Protein AF-X1M1Q9-F1 (afdb_monomer_lite)

InterPro domains:
  IPR011640 Ferrous iron transport protein B, C-terminal [PF07664] (205-252)
  IPR011642 Nucleoside transporter/FeoB GTPase, Gate domain [PF07670] (104-198)
  IPR050860 Fe(2+) Transporter FeoB GTPase [PTHR43185] (2-252)

Sequence (252 aa):
CSTIITSERYNVANKIARGSQRITPPRGPSLTERLDAVTTHPVMGYPILIGIMLLVLFTVFTVGGYLSGFFEDVMGPIRGAFGGEIGELIGAGVFGGLIAGIAIVLPFILPFYLILTLLEDSGYLPRAAFMTDSLMHRMGIHGKAFIPFILGYGCNVPACLGCRIMETERERTIAAFVVTLVPCAAVTVVVLGLVGAFVGIHWALALYLLNLVIIFILGRVAFKVLPGESMGLIMEMPPYRKPHVRSVLKET

Structure (mmCIF, N/CA/C/O backbone):
data_AF-X1M1Q9-F1
#
_entry.id   AF-X1M1Q9-F1
#
loop_
_atom_site.group_PDB
_atom_site.id
_atom_site.type_symbol
_atom_site.label_atom_id
_atom_site.label_alt_id
_atom_site.label_comp_id
_atom_site.label_asym_id
_atom_site.label_entity_id
_atom_site.label_seq_id
_atom_site.pdbx_PDB_ins_code
_atom_site.Cartn_x
_atom_site.Cartn_y
_atom_site.Cartn_z
_atom_site.occupancy
_atom_site.B_iso_or_equiv
_atom_site.auth_seq_id
_atom_site.auth_comp_id
_atom_site.auth_asym_id
_atom_site.auth_atom_id
_atom_site.pdbx_PDB_model_num
ATOM 1 N N . CYS A 1 1 ? -32.288 -3.820 56.038 1.00 62.00 1 CYS A N 1
ATOM 2 C CA . CYS A 1 1 ? -31.082 -3.142 56.572 1.00 62.00 1 CYS A CA 1
ATOM 3 C C . CYS A 1 1 ? -29.890 -3.131 55.614 1.00 62.00 1 CYS A C 1
ATOM 5 O O . CYS A 1 1 ? -29.289 -2.076 55.472 1.00 62.00 1 CYS A O 1
ATOM 7 N N . SER A 1 2 ? -29.540 -4.233 54.939 1.00 78.31 2 SER A N 1
ATOM 8 C CA . SER A 1 2 ? -28.364 -4.293 54.045 1.00 78.31 2 SER A CA 1
ATOM 9 C C . SER A 1 2 ? -28.401 -3.296 52.878 1.00 78.31 2 SER A C 1
ATOM 11 O O . SER A 1 2 ? -27.389 -2.679 52.568 1.00 78.31 2 SER A O 1
ATOM 13 N N . THR A 1 3 ? -29.569 -3.071 52.278 1.00 84.75 3 THR A N 1
ATOM 14 C CA . THR A 1 3 ? -29.760 -2.124 51.165 1.00 84.75 3 THR A CA 1
ATOM 15 C C . THR A 1 3 ? -29.492 -0.671 51.554 1.00 84.75 3 THR A C 1
ATOM 17 O O . THR A 1 3 ? -28.889 0.070 50.783 1.00 84.75 3 THR A O 1
ATOM 20 N N . ILE A 1 4 ? -29.874 -0.282 52.772 1.00 87.94 4 ILE A N 1
ATOM 21 C CA . ILE A 1 4 ? -29.667 1.074 53.297 1.00 87.94 4 ILE A CA 1
ATOM 22 C C . ILE A 1 4 ? -28.169 1.328 53.504 1.00 87.94 4 ILE A C 1
ATOM 24 O O . ILE A 1 4 ? -27.646 2.334 53.028 1.00 87.94 4 ILE A O 1
ATOM 28 N N . ILE A 1 5 ? -27.468 0.366 54.115 1.00 88.81 5 ILE A N 1
ATOM 29 C CA . ILE A 1 5 ? -26.016 0.428 54.345 1.00 88.81 5 ILE A CA 1
ATOM 30 C C . ILE A 1 5 ? -25.255 0.504 53.015 1.00 88.81 5 ILE A C 1
ATOM 32 O O . ILE A 1 5 ? -24.326 1.300 52.879 1.00 88.81 5 ILE A O 1
ATOM 36 N N . THR A 1 6 ? -25.653 -0.281 52.010 1.00 90.38 6 THR A N 1
ATOM 37 C CA . THR A 1 6 ? -25.043 -0.215 50.675 1.00 90.38 6 THR A CA 1
ATOM 38 C C . THR A 1 6 ? -25.267 1.149 50.026 1.00 90.38 6 THR A C 1
ATOM 40 O O . THR A 1 6 ? -24.317 1.718 49.489 1.00 90.38 6 THR A O 1
ATOM 43 N N . SER A 1 7 ? -26.476 1.716 50.119 1.00 93.50 7 SER A N 1
ATOM 44 C CA . SER A 1 7 ? -26.766 3.027 49.525 1.00 93.50 7 SER A CA 1
ATOM 45 C C . SER A 1 7 ? -25.919 4.145 50.142 1.00 93.50 7 SER A C 1
ATOM 47 O O . SER A 1 7 ? -25.346 4.944 49.404 1.00 93.50 7 SER A O 1
ATOM 49 N N . GLU A 1 8 ? -25.734 4.137 51.466 1.00 94.50 8 GLU A N 1
ATOM 50 C CA . GLU A 1 8 ? -24.916 5.129 52.173 1.00 94.50 8 GLU A CA 1
ATOM 51 C C . GLU A 1 8 ? -23.439 5.031 51.786 1.00 94.50 8 GLU A C 1
ATOM 53 O O . GLU A 1 8 ? -22.789 6.043 51.521 1.00 94.50 8 GLU A O 1
ATOM 58 N N . ARG A 1 9 ? -22.908 3.809 51.642 1.00 90.06 9 ARG A N 1
ATOM 59 C CA . ARG A 1 9 ? -21.529 3.604 51.170 1.00 90.06 9 ARG A CA 1
ATOM 60 C C . ARG A 1 9 ? -21.321 4.143 49.756 1.00 90.06 9 ARG A C 1
ATOM 62 O O . ARG A 1 9 ? -20.316 4.809 49.510 1.00 90.06 9 ARG A O 1
ATOM 69 N N . TYR A 1 10 ? -22.269 3.902 48.847 1.00 91.50 10 TYR A N 1
ATOM 70 C CA . TYR A 1 10 ? -22.225 4.486 47.503 1.00 91.50 10 TYR A CA 1
ATOM 71 C C . TYR A 1 10 ? -22.320 6.010 47.543 1.00 91.50 10 TYR A C 1
ATOM 73 O O . TYR A 1 10 ? -21.619 6.677 46.787 1.00 91.50 10 TYR A O 1
ATOM 81 N N . ASN A 1 11 ? -23.133 6.567 48.441 1.00 93.38 11 ASN A N 1
ATOM 82 C CA . ASN A 1 11 ? -23.311 8.008 48.574 1.00 93.38 11 ASN A CA 1
ATOM 83 C C . ASN A 1 11 ? -22.023 8.698 49.049 1.00 93.38 11 ASN A C 1
ATOM 85 O O . ASN A 1 11 ? -21.581 9.683 48.455 1.00 93.38 11 ASN A O 1
ATOM 89 N N . VAL A 1 12 ? -21.365 8.131 50.066 1.00 93.50 12 VAL A N 1
ATOM 90 C CA . VAL A 1 12 ? -20.068 8.609 50.567 1.00 93.50 12 VAL A CA 1
ATOM 91 C C . VAL A 1 12 ? -18.988 8.494 49.489 1.00 93.50 12 VAL A C 1
ATOM 93 O O . VAL A 1 12 ? -18.269 9.464 49.248 1.00 93.50 12 VAL A O 1
ATOM 96 N N . ALA A 1 13 ? -18.915 7.361 48.784 1.00 90.25 13 ALA A N 1
ATOM 97 C CA . ALA A 1 13 ? -17.974 7.176 47.680 1.00 90.25 13 ALA A CA 1
ATOM 98 C C . ALA A 1 13 ? -18.196 8.204 46.557 1.00 90.25 13 ALA A C 1
ATOM 100 O O . ALA A 1 13 ? -17.239 8.816 46.085 1.00 90.25 13 ALA A O 1
ATOM 101 N N . ASN A 1 14 ? -19.453 8.470 46.183 1.00 90.06 14 ASN A N 1
ATOM 102 C CA . ASN A 1 14 ? -19.787 9.476 45.173 1.00 90.06 14 ASN A CA 1
ATOM 103 C C . ASN A 1 14 ? -19.415 10.893 45.621 1.00 90.06 14 ASN A C 1
ATOM 105 O O . ASN A 1 14 ? -18.975 11.707 44.810 1.00 90.06 14 ASN A O 1
ATOM 109 N N . LYS A 1 15 ? -19.582 11.201 46.910 1.00 92.75 15 LYS A N 1
ATOM 110 C CA . LYS A 1 15 ? -19.244 12.510 47.476 1.00 92.75 15 LYS A CA 1
ATOM 111 C C . LYS A 1 15 ? -17.733 12.752 47.461 1.00 92.75 15 LYS A C 1
ATOM 113 O O . LYS A 1 15 ? -17.306 13.834 47.065 1.00 92.75 15 LYS A O 1
ATOM 118 N N . ILE A 1 16 ? -16.940 11.735 47.809 1.00 91.44 16 ILE A N 1
ATOM 119 C CA . ILE A 1 16 ? -15.473 11.774 47.712 1.00 91.44 16 ILE A CA 1
ATOM 120 C C . ILE A 1 16 ? -15.049 11.905 46.245 1.00 91.44 16 ILE A C 1
ATOM 122 O O . ILE A 1 16 ? -14.298 12.819 45.917 1.00 91.44 16 ILE A O 1
ATOM 126 N N . ALA A 1 17 ? -15.603 11.074 45.354 1.00 88.69 17 ALA A N 1
ATOM 127 C CA . ALA A 1 17 ? -15.297 11.109 43.925 1.00 88.69 17 ALA A CA 1
ATOM 128 C C . ALA A 1 17 ? -15.594 12.483 43.302 1.00 88.69 17 ALA A C 1
ATOM 130 O O . ALA A 1 17 ? -14.764 13.020 42.571 1.00 88.69 17 ALA A O 1
ATOM 131 N N . ARG A 1 18 ? -16.741 13.094 43.641 1.00 86.06 18 ARG A N 1
ATOM 132 C CA . ARG A 1 18 ? -17.105 14.461 43.225 1.00 86.06 18 ARG A CA 1
ATOM 133 C C . ARG A 1 18 ? -16.176 15.530 43.794 1.00 86.06 18 ARG A C 1
ATOM 135 O O . ARG A 1 18 ? -15.927 16.507 43.101 1.00 86.06 18 ARG A O 1
ATOM 142 N N . GLY A 1 19 ? -15.668 15.356 45.014 1.00 87.50 19 GLY A N 1
ATOM 143 C CA . GLY A 1 19 ? -14.687 16.266 45.612 1.00 87.50 19 GLY A CA 1
ATOM 144 C C . GLY A 1 19 ? -13.301 16.176 44.965 1.00 87.50 19 GLY A C 1
ATOM 145 O O . GLY A 1 19 ? -12.591 17.176 44.908 1.00 87.50 19 GLY A O 1
ATOM 146 N N . SER A 1 20 ? -12.930 15.002 44.444 1.00 85.56 20 SER A N 1
ATOM 147 C CA . SER A 1 20 ? -11.628 14.757 43.809 1.00 85.56 20 SER A CA 1
ATOM 148 C C . SER A 1 20 ? -11.601 14.963 42.292 1.00 85.56 20 SER A C 1
ATOM 150 O O . SER A 1 20 ? -10.518 15.014 41.713 1.00 85.56 20 SER A O 1
ATOM 152 N N . GLN A 1 21 ? -12.757 15.065 41.628 1.00 83.38 21 GLN A N 1
ATOM 153 C CA . GLN A 1 21 ? -12.829 15.200 40.172 1.00 83.38 21 GLN A CA 1
ATOM 154 C C . GLN A 1 21 ? -13.333 16.580 39.751 1.00 83.38 21 GLN A C 1
ATOM 156 O O . GLN A 1 21 ? -14.335 17.089 40.250 1.00 83.38 21 GLN A O 1
ATOM 161 N N . ARG A 1 22 ? -12.680 17.167 38.749 1.00 78.06 22 ARG A N 1
ATOM 162 C CA . ARG A 1 22 ? -13.203 18.327 38.024 1.00 78.06 22 ARG A CA 1
ATOM 163 C C . ARG A 1 22 ? -13.863 17.823 36.746 1.00 78.06 22 ARG A C 1
ATOM 165 O O . ARG A 1 22 ? -13.176 17.521 35.772 1.00 78.06 22 ARG A O 1
ATOM 172 N N . ILE A 1 23 ? -15.192 17.722 36.748 1.00 68.94 23 ILE A N 1
ATOM 173 C CA . ILE A 1 23 ? -15.943 17.427 35.522 1.00 68.94 23 ILE A CA 1
ATOM 174 C C . ILE A 1 23 ? -15.826 18.658 34.629 1.00 68.94 23 ILE A C 1
ATOM 176 O O . ILE A 1 23 ? -16.416 19.704 34.895 1.00 68.94 23 ILE A O 1
ATOM 180 N N . THR A 1 24 ? -14.985 18.546 33.611 1.00 71.31 24 THR A N 1
ATOM 181 C CA . THR A 1 24 ? -14.775 19.606 32.629 1.00 71.31 24 THR A CA 1
ATOM 182 C C . THR A 1 24 ? -15.820 19.407 31.528 1.00 71.31 24 THR A C 1
ATOM 184 O O . THR A 1 24 ? -16.028 18.258 31.131 1.00 71.31 24 THR A O 1
ATOM 187 N N . PRO A 1 25 ? -16.506 20.459 31.040 1.00 63.59 25 PRO A N 1
ATOM 188 C CA . PRO A 1 25 ? -17.406 20.318 29.899 1.00 63.59 25 PRO A CA 1
ATOM 189 C C . PRO A 1 25 ? -16.648 19.691 28.718 1.00 63.59 25 PRO A C 1
ATOM 191 O O . PRO A 1 25 ? -15.446 19.959 28.582 1.00 63.59 25 PRO A O 1
ATOM 194 N N . PRO A 1 26 ? -17.306 18.857 27.887 1.00 60.19 26 PRO A N 1
ATOM 195 C CA . PRO A 1 26 ? -16.657 18.262 26.727 1.00 60.19 26 PRO A CA 1
ATOM 196 C C . PRO A 1 26 ? -16.021 19.386 25.909 1.00 60.19 26 PRO A C 1
ATOM 198 O O . PRO A 1 26 ? -16.697 20.331 25.494 1.00 60.19 26 PRO A O 1
ATOM 201 N N . ARG A 1 27 ? -14.691 19.334 25.757 1.00 58.81 27 ARG A N 1
ATOM 202 C CA . ARG A 1 27 ? -13.966 20.256 24.881 1.00 58.81 27 ARG A CA 1
ATOM 203 C C . ARG A 1 27 ? -14.595 20.118 23.494 1.00 58.81 27 ARG A C 1
ATOM 205 O O . ARG A 1 27 ? -14.827 19.001 23.046 1.00 58.81 27 ARG A O 1
ATOM 212 N N . GLY A 1 28 ? -14.901 21.242 22.841 1.00 55.84 28 GLY A N 1
ATOM 213 C CA . GLY A 1 28 ? -15.364 21.218 21.451 1.00 55.84 28 GLY A CA 1
ATOM 214 C C . GLY A 1 28 ? -14.393 20.408 20.583 1.00 55.84 28 GLY A C 1
ATOM 215 O O . GLY A 1 28 ? -13.210 20.341 20.933 1.00 55.84 28 GLY A O 1
ATOM 216 N N . PRO A 1 29 ? -14.868 19.800 19.482 1.00 58.53 29 PRO A N 1
ATOM 217 C CA . PRO A 1 29 ? -14.095 18.811 18.749 1.00 58.53 29 PRO A CA 1
ATOM 218 C C . PRO A 1 29 ? -12.755 19.410 18.326 1.00 58.53 29 PRO A C 1
ATOM 220 O O . PRO A 1 29 ? -12.698 20.400 17.586 1.00 58.53 29 PRO A O 1
ATOM 223 N N . SER A 1 30 ? -11.684 18.820 18.841 1.00 71.81 30 SER A N 1
ATOM 224 C CA . SER A 1 30 ? -10.309 19.130 18.478 1.00 71.81 30 SER A CA 1
ATOM 225 C C . SER A 1 30 ? -10.106 18.940 16.970 1.00 71.81 30 SER A C 1
ATOM 227 O O . SER A 1 30 ? -10.843 18.203 16.313 1.00 71.81 30 SER A O 1
ATOM 229 N N . LEU A 1 31 ? -9.093 19.596 16.387 1.00 65.00 31 LEU A N 1
ATOM 230 C CA . LEU A 1 31 ? -8.739 19.392 14.969 1.00 65.00 31 LEU A CA 1
ATOM 231 C C . LEU A 1 31 ? -8.550 17.903 14.644 1.00 65.00 31 LEU A C 1
ATOM 233 O O . LEU A 1 31 ? -8.904 17.449 13.561 1.00 65.00 31 LEU A O 1
ATOM 237 N N . THR A 1 32 ? -8.063 17.155 15.630 1.00 66.69 32 THR A N 1
ATOM 238 C CA . THR A 1 32 ? -7.920 15.709 15.624 1.00 66.69 32 THR A CA 1
ATOM 239 C C . THR A 1 32 ? -9.258 14.977 15.523 1.00 66.69 32 THR A C 1
ATOM 241 O O . THR A 1 32 ? -9.406 14.139 14.644 1.00 66.69 32 THR A O 1
ATOM 244 N N . GLU A 1 33 ? -10.246 15.321 16.356 1.00 65.06 33 GLU A N 1
ATOM 245 C CA . GLU A 1 33 ? -11.595 14.724 16.320 1.00 65.06 33 GLU A CA 1
ATOM 246 C C . GLU A 1 33 ? -12.363 15.090 15.042 1.00 65.06 33 GLU A C 1
ATOM 248 O O . GLU A 1 33 ? -13.147 14.286 14.544 1.00 65.06 33 GLU A O 1
ATOM 253 N N . ARG A 1 34 ? -12.115 16.274 14.464 1.00 69.38 34 ARG A N 1
ATOM 254 C CA . ARG A 1 34 ? -12.681 16.648 13.156 1.00 69.38 34 ARG A CA 1
ATOM 255 C C . ARG A 1 34 ? -12.071 15.840 12.013 1.00 69.38 34 ARG A C 1
ATOM 257 O O . ARG A 1 34 ? -12.812 15.396 11.141 1.00 69.38 34 ARG A O 1
ATOM 264 N N . LEU A 1 35 ? -10.750 15.643 12.014 1.00 67.69 35 LEU A N 1
ATOM 265 C CA . LEU A 1 35 ? -10.093 14.760 11.045 1.00 67.69 35 LEU A CA 1
ATOM 266 C C . LEU A 1 35 ? -10.578 13.318 11.202 1.00 67.69 35 LEU A C 1
ATOM 268 O O . LEU A 1 35 ? -10.829 12.650 10.201 1.00 67.69 35 LEU A O 1
ATOM 272 N N . ASP A 1 36 ? -10.745 12.856 12.442 1.00 69.94 36 ASP A N 1
ATOM 273 C CA . ASP A 1 36 ? -11.257 11.520 12.735 1.00 69.94 36 ASP A CA 1
ATOM 274 C C . ASP A 1 36 ? -12.658 11.342 12.147 1.00 69.94 36 ASP A C 1
ATOM 276 O O . ASP A 1 36 ? -12.878 10.442 11.345 1.00 69.94 36 ASP A O 1
ATOM 280 N N . ALA A 1 37 ? -13.573 12.275 12.425 1.00 66.94 37 ALA A N 1
ATOM 281 C CA . ALA A 1 37 ? -14.946 12.230 11.921 1.00 66.94 37 ALA A CA 1
ATOM 282 C C . ALA A 1 37 ? -15.034 12.234 10.384 1.00 66.94 37 ALA A C 1
ATOM 284 O O . ALA A 1 37 ? -15.927 11.613 9.812 1.00 66.94 37 ALA A O 1
ATOM 285 N N . VAL A 1 38 ? -14.112 12.925 9.708 1.00 73.19 38 VAL A N 1
ATOM 286 C CA . VAL A 1 38 ? -14.057 12.973 8.240 1.00 73.19 38 VAL A CA 1
ATOM 287 C C . VAL A 1 38 ? -13.458 11.685 7.664 1.00 73.19 38 VAL A C 1
ATOM 289 O O . VAL A 1 38 ? -13.990 11.140 6.699 1.00 73.19 38 VAL A O 1
ATOM 292 N N . THR A 1 39 ? -12.389 11.167 8.270 1.00 69.44 39 THR A N 1
ATOM 293 C CA . THR A 1 39 ? -11.694 9.953 7.804 1.00 69.44 39 THR A CA 1
ATOM 294 C C . THR A 1 39 ? -12.453 8.663 8.113 1.00 69.44 39 THR A C 1
ATOM 296 O O . THR A 1 39 ? -12.365 7.719 7.335 1.00 69.44 39 THR A O 1
ATOM 299 N N . THR A 1 40 ? -13.235 8.628 9.194 1.00 69.62 40 THR A N 1
ATOM 300 C CA . THR A 1 40 ? -14.058 7.470 9.595 1.00 69.62 40 THR A CA 1
ATOM 301 C C . THR A 1 40 ? -15.504 7.546 9.104 1.00 69.62 40 THR A C 1
ATOM 303 O O . THR A 1 40 ? -16.311 6.667 9.411 1.00 69.62 40 THR A O 1
ATOM 306 N N . HIS A 1 41 ? -15.859 8.561 8.312 1.00 77.62 41 HIS A N 1
ATOM 307 C CA . HIS A 1 41 ? -17.202 8.659 7.757 1.00 77.62 41 HIS A CA 1
ATOM 308 C C . HIS A 1 41 ? -17.490 7.450 6.840 1.00 77.62 41 HIS A C 1
ATOM 310 O O . HIS A 1 41 ? -16.716 7.192 5.919 1.00 77.62 41 HIS A O 1
ATOM 316 N N . PRO A 1 42 ? -18.629 6.747 6.987 1.00 72.06 42 PRO A N 1
ATOM 317 C CA . PRO A 1 42 ? -18.888 5.475 6.296 1.00 72.06 42 PRO A CA 1
ATOM 318 C C . PRO A 1 42 ? -18.891 5.577 4.763 1.00 72.06 42 PRO A C 1
ATOM 320 O O . PRO A 1 42 ? -18.611 4.601 4.078 1.00 72.06 42 PRO A O 1
ATOM 323 N N . VAL A 1 43 ? -19.213 6.756 4.221 1.00 78.75 43 VAL A N 1
ATOM 324 C CA . VAL A 1 43 ? -19.184 7.036 2.772 1.00 78.75 43 VAL A CA 1
ATOM 325 C C . VAL A 1 43 ? -17.936 7.815 2.346 1.00 78.75 43 VAL A C 1
ATOM 327 O O . VAL A 1 43 ? -17.219 7.346 1.474 1.00 78.75 43 VAL A O 1
ATOM 330 N N . MET A 1 44 ? -17.654 8.980 2.948 1.00 80.00 44 MET A N 1
ATOM 331 C CA . MET A 1 44 ? -16.505 9.835 2.594 1.00 80.00 44 MET A CA 1
ATOM 332 C C . MET A 1 44 ? -15.136 9.257 2.979 1.00 80.00 44 MET A C 1
ATOM 334 O O . MET A 1 44 ? -14.137 9.614 2.357 1.00 80.00 44 MET A O 1
ATOM 338 N N . GLY A 1 45 ? -15.072 8.337 3.941 1.00 80.31 45 GLY A N 1
ATOM 339 C CA . GLY A 1 45 ? -13.820 7.721 4.363 1.00 80.31 45 GLY A CA 1
ATOM 340 C C . GLY A 1 45 ? -13.168 6.879 3.262 1.00 80.31 45 GLY A C 1
ATOM 341 O O . GLY A 1 45 ? -11.960 6.986 3.060 1.00 80.31 45 GLY A O 1
ATOM 342 N N . TYR A 1 46 ? -13.944 6.116 2.475 1.00 83.19 46 TYR A N 1
ATOM 343 C CA . TYR A 1 46 ? -13.405 5.307 1.368 1.00 83.19 46 TYR A CA 1
ATOM 344 C C . TYR A 1 46 ? -12.747 6.156 0.258 1.00 83.19 46 TYR A C 1
ATOM 346 O O . TYR A 1 46 ? -11.607 5.857 -0.096 1.00 83.19 46 TYR A O 1
ATOM 354 N N . PRO A 1 47 ? -13.375 7.231 -0.269 1.00 85.00 47 PRO A N 1
ATOM 355 C CA . PRO A 1 47 ? -12.724 8.167 -1.184 1.00 85.00 47 PRO A CA 1
ATOM 356 C C . PRO A 1 47 ? -11.456 8.798 -0.614 1.00 85.00 47 PRO A C 1
ATOM 358 O O . PRO A 1 47 ? -10.466 8.905 -1.328 1.00 85.00 47 PRO A O 1
ATOM 361 N N . ILE A 1 48 ? -11.464 9.197 0.663 1.00 85.62 48 ILE A N 1
ATOM 362 C CA . ILE A 1 48 ? -10.282 9.779 1.316 1.00 85.62 48 ILE A CA 1
ATOM 363 C C . ILE A 1 48 ? -9.159 8.749 1.390 1.00 85.62 48 ILE A C 1
ATOM 365 O O . ILE A 1 48 ? -8.012 9.075 1.100 1.00 85.62 48 ILE A O 1
ATOM 369 N N . LEU A 1 49 ? -9.486 7.502 1.724 1.00 84.00 49 LEU A N 1
ATOM 370 C CA . LEU A 1 49 ? -8.530 6.405 1.745 1.00 84.00 49 LEU A CA 1
ATOM 371 C C . LEU A 1 49 ? -7.922 6.157 0.375 1.00 84.00 49 LEU A C 1
ATOM 373 O O . LEU A 1 49 ? -6.701 6.113 0.256 1.00 84.00 49 LEU A O 1
ATOM 377 N N . ILE A 1 50 ? -8.752 6.066 -0.663 1.00 84.06 50 ILE A N 1
ATOM 378 C CA . ILE A 1 50 ? -8.272 5.902 -2.036 1.00 84.06 50 ILE A CA 1
ATOM 379 C C . ILE A 1 50 ? -7.411 7.107 -2.433 1.00 84.06 50 ILE A C 1
ATOM 381 O O . ILE A 1 50 ? -6.333 6.921 -2.982 1.00 84.06 50 ILE A O 1
ATOM 385 N N . GLY A 1 51 ? -7.830 8.329 -2.101 1.00 87.44 51 GLY A N 1
ATOM 386 C CA . GLY A 1 51 ? -7.083 9.552 -2.388 1.00 87.44 51 GLY A CA 1
ATOM 387 C C . GLY A 1 51 ? -5.714 9.597 -1.708 1.00 87.44 51 GLY A C 1
ATOM 388 O O . GLY A 1 51 ? -4.723 9.910 -2.361 1.00 87.44 51 GLY A O 1
ATOM 389 N N . ILE A 1 52 ? -5.633 9.232 -0.425 1.00 86.50 52 ILE A N 1
ATOM 390 C CA . ILE A 1 52 ? -4.363 9.157 0.308 1.00 86.50 52 ILE A CA 1
ATOM 391 C C . ILE A 1 52 ? -3.481 8.059 -0.286 1.00 86.50 52 ILE A C 1
ATOM 393 O O . ILE A 1 52 ? -2.305 8.306 -0.526 1.00 86.50 52 ILE A O 1
ATOM 397 N N . MET A 1 53 ? -4.026 6.878 -0.588 1.00 83.31 53 MET A N 1
ATOM 398 C CA . MET A 1 53 ? -3.253 5.794 -1.208 1.00 83.31 53 MET A CA 1
ATOM 399 C C . MET A 1 53 ? -2.730 6.163 -2.596 1.00 83.31 53 MET A C 1
ATOM 401 O O . MET A 1 53 ? -1.568 5.902 -2.896 1.00 83.31 53 MET A O 1
ATOM 405 N N . LEU A 1 54 ? -3.547 6.821 -3.421 1.00 83.75 54 LEU A N 1
ATOM 406 C CA . LEU A 1 54 ? -3.118 7.337 -4.719 1.00 83.75 54 LEU A CA 1
ATOM 407 C C . LEU A 1 54 ? -2.034 8.404 -4.569 1.00 83.75 54 LEU A C 1
ATOM 409 O O . LEU A 1 54 ? -1.080 8.395 -5.339 1.00 83.75 54 LEU A O 1
ATOM 413 N N . LEU A 1 55 ? -2.146 9.285 -3.571 1.00 88.00 55 LEU A N 1
ATOM 414 C CA . LEU A 1 55 ? -1.122 10.285 -3.276 1.00 88.00 55 LEU A CA 1
ATOM 415 C C . LEU A 1 55 ? 0.195 9.618 -2.877 1.00 88.00 55 LEU A C 1
ATOM 417 O O . LEU A 1 55 ? 1.227 9.955 -3.447 1.00 88.00 55 LEU A O 1
ATOM 421 N N . VAL A 1 56 ? 0.159 8.642 -1.965 1.00 85.06 56 VAL A N 1
ATOM 422 C CA . VAL A 1 56 ? 1.342 7.863 -1.569 1.00 85.06 56 VAL A CA 1
ATOM 423 C C . VAL A 1 56 ? 1.979 7.208 -2.791 1.00 85.06 56 VAL A C 1
ATOM 425 O O . VAL A 1 56 ? 3.169 7.391 -3.033 1.00 85.06 56 VAL A O 1
ATOM 428 N N . LEU A 1 57 ? 1.187 6.497 -3.594 1.00 80.75 57 LEU A N 1
ATOM 429 C CA . LEU A 1 57 ? 1.670 5.792 -4.777 1.00 80.75 57 LEU A CA 1
ATOM 430 C C . LEU A 1 57 ? 2.273 6.763 -5.808 1.00 80.75 57 LEU A C 1
ATOM 432 O O . LEU A 1 57 ? 3.359 6.519 -6.329 1.00 80.75 57 LEU A O 1
ATOM 436 N N . PHE A 1 58 ? 1.618 7.901 -6.049 1.00 85.38 58 PHE A N 1
ATOM 437 C CA . PHE A 1 58 ? 2.115 8.954 -6.933 1.00 85.38 58 PHE A CA 1
ATOM 438 C C . PHE A 1 58 ? 3.438 9.551 -6.435 1.00 85.38 58 PHE A C 1
ATOM 440 O O . PHE A 1 58 ? 4.374 9.723 -7.219 1.00 85.38 58 PHE A O 1
ATOM 447 N N . THR A 1 59 ? 3.550 9.833 -5.133 1.00 86.25 59 THR A N 1
ATOM 448 C CA . THR A 1 59 ? 4.792 10.331 -4.529 1.00 86.25 59 THR A CA 1
ATOM 449 C C . THR A 1 59 ? 5.913 9.302 -4.648 1.00 86.25 59 THR A C 1
ATOM 451 O O . THR A 1 59 ? 7.013 9.664 -5.057 1.00 86.25 59 THR A O 1
ATOM 454 N N . VAL A 1 60 ? 5.642 8.024 -4.369 1.00 83.88 60 VAL A N 1
ATOM 455 C CA . VAL A 1 60 ? 6.628 6.938 -4.500 1.00 83.88 60 VAL A CA 1
ATOM 456 C C . VAL A 1 60 ? 7.104 6.792 -5.938 1.00 83.88 60 VAL A C 1
ATOM 458 O O . VAL A 1 60 ? 8.304 6.681 -6.155 1.00 83.88 60 VAL A O 1
ATOM 461 N N . PHE A 1 61 ? 6.207 6.842 -6.925 1.00 79.62 61 PHE A N 1
ATOM 462 C CA . PHE A 1 61 ? 6.606 6.762 -8.330 1.00 79.62 61 PHE A CA 1
ATOM 463 C C . PHE A 1 61 ? 7.424 7.971 -8.780 1.00 79.62 61 PHE A C 1
ATOM 465 O O . PHE A 1 61 ? 8.413 7.809 -9.489 1.00 79.62 61 PHE A O 1
ATOM 472 N N . THR A 1 62 ? 7.043 9.173 -8.347 1.00 85.56 62 THR A N 1
ATOM 473 C CA . THR A 1 62 ? 7.748 10.407 -8.719 1.00 85.56 62 THR A CA 1
ATOM 474 C C . THR A 1 62 ? 9.148 10.445 -8.104 1.00 85.56 62 THR A C 1
ATOM 476 O O . THR A 1 62 ? 10.135 10.664 -8.804 1.00 85.56 62 THR A O 1
ATOM 479 N N . VAL A 1 63 ? 9.246 10.191 -6.795 1.00 87.19 63 VAL A N 1
ATOM 480 C CA . VAL A 1 63 ? 10.520 10.194 -6.063 1.00 87.19 63 VAL A CA 1
ATOM 481 C C . VAL A 1 63 ? 11.380 9.001 -6.469 1.00 87.19 63 VAL A C 1
ATOM 483 O O . VAL A 1 63 ? 12.570 9.170 -6.717 1.00 87.19 63 VAL A O 1
ATOM 486 N N . GLY A 1 64 ? 10.785 7.813 -6.580 1.00 83.69 64 GLY A N 1
ATOM 487 C CA . GLY A 1 64 ? 11.474 6.592 -6.984 1.00 83.69 64 GLY A CA 1
ATOM 488 C C . GLY A 1 64 ? 12.003 6.664 -8.410 1.00 83.69 64 GLY A C 1
ATOM 489 O O . GLY A 1 64 ? 13.140 6.274 -8.643 1.00 83.69 64 GLY A O 1
ATOM 490 N N . GLY A 1 65 ? 11.248 7.254 -9.344 1.00 82.69 65 GLY A N 1
ATOM 491 C CA . GLY A 1 65 ? 11.715 7.504 -10.708 1.00 82.69 65 GLY A CA 1
ATOM 492 C C . GLY A 1 65 ? 12.894 8.479 -10.759 1.00 82.69 65 GLY A C 1
ATOM 493 O O . GLY A 1 65 ? 13.896 8.190 -11.408 1.00 82.69 65 GLY A O 1
ATOM 494 N N . TYR A 1 66 ? 12.819 9.593 -10.020 1.00 86.25 66 TYR A N 1
ATOM 495 C CA . TYR A 1 66 ? 13.931 10.547 -9.921 1.00 86.25 66 TYR A CA 1
ATOM 496 C C . TYR A 1 66 ? 15.189 9.900 -9.326 1.00 86.25 66 TYR A C 1
ATOM 498 O O . TYR A 1 66 ? 16.296 10.072 -9.833 1.00 86.25 66 TYR A O 1
ATOM 506 N N . LEU A 1 67 ? 15.012 9.121 -8.258 1.00 85.31 67 LEU A N 1
ATOM 507 C CA . LEU A 1 67 ? 16.106 8.468 -7.556 1.00 85.31 67 LEU A CA 1
ATOM 508 C C . LEU A 1 67 ? 16.693 7.308 -8.384 1.00 85.31 67 LEU A C 1
ATOM 510 O O . LEU A 1 67 ? 17.907 7.153 -8.416 1.00 85.31 67 LEU A O 1
ATOM 514 N N . SER A 1 68 ? 15.869 6.562 -9.124 1.00 82.12 68 SER A N 1
ATOM 515 C CA . SER A 1 68 ? 16.313 5.550 -10.095 1.00 82.12 68 SER A CA 1
ATOM 516 C C . SER A 1 68 ? 17.162 6.170 -11.203 1.00 82.12 68 SER A C 1
ATOM 518 O O . SER A 1 68 ? 18.239 5.655 -11.483 1.00 82.12 68 SER A O 1
ATOM 520 N N . GLY A 1 69 ? 16.728 7.299 -11.779 1.00 82.62 69 GLY A N 1
ATOM 521 C CA . GLY A 1 69 ? 17.515 8.027 -12.781 1.00 82.62 69 GLY A CA 1
ATOM 522 C C . GLY A 1 69 ? 18.863 8.490 -12.227 1.00 82.62 69 GLY A C 1
ATOM 523 O O . GLY A 1 69 ? 19.897 8.263 -12.843 1.00 82.62 69 GLY A O 1
ATOM 524 N N . PHE A 1 70 ? 18.877 9.019 -10.999 1.00 84.06 70 PHE A N 1
ATOM 525 C CA . PHE A 1 70 ? 20.123 9.384 -10.320 1.00 84.06 70 PHE A CA 1
ATOM 526 C C . PHE A 1 70 ? 21.067 8.184 -10.121 1.00 84.06 70 PHE A C 1
ATOM 528 O O . PHE A 1 70 ? 22.271 8.298 -10.341 1.00 84.06 70 PHE A O 1
ATOM 535 N N . PHE A 1 71 ? 20.545 7.021 -9.717 1.00 80.19 71 PHE A N 1
ATOM 536 C CA . PHE A 1 71 ? 21.355 5.807 -9.579 1.00 80.19 71 PHE A CA 1
ATOM 537 C C . PHE A 1 71 ? 21.894 5.310 -10.926 1.00 80.19 71 PHE A C 1
ATOM 539 O O . PHE A 1 71 ? 23.045 4.874 -10.986 1.00 80.19 71 PHE A O 1
ATOM 546 N N . GLU A 1 72 ? 21.105 5.392 -11.998 1.00 77.06 72 GLU A N 1
ATOM 547 C CA . GLU A 1 72 ? 21.551 5.055 -13.354 1.00 77.06 72 GLU A CA 1
ATOM 548 C C . GLU A 1 72 ? 22.655 5.997 -13.847 1.00 77.06 72 GLU A C 1
ATOM 550 O O . GLU A 1 72 ? 23.665 5.515 -14.360 1.00 77.06 72 GLU A O 1
ATOM 555 N N . ASP A 1 73 ? 22.531 7.305 -13.6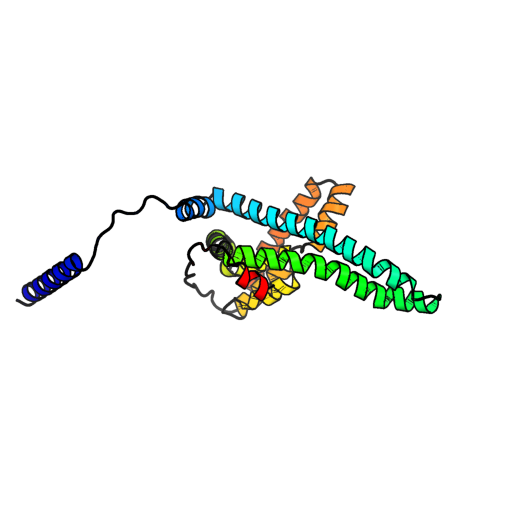13 1.00 80.38 73 ASP A N 1
ATOM 556 C CA . ASP A 1 73 ? 23.540 8.300 -14.000 1.00 80.38 73 ASP A CA 1
ATOM 557 C C . ASP A 1 73 ? 24.882 8.075 -13.282 1.00 80.38 73 ASP A C 1
ATOM 559 O O . ASP A 1 73 ? 25.952 8.205 -13.880 1.00 80.38 73 ASP A O 1
ATOM 563 N N . VAL A 1 74 ? 24.844 7.690 -12.001 1.00 78.31 74 VAL A N 1
ATOM 564 C CA . VAL A 1 74 ? 26.053 7.422 -11.201 1.00 78.31 74 VAL A CA 1
ATOM 565 C C . VAL A 1 74 ? 26.679 6.065 -11.550 1.00 78.31 74 VAL A C 1
ATOM 567 O O . VAL A 1 74 ? 27.904 5.930 -11.545 1.00 78.31 74 VAL A O 1
ATOM 570 N N . MET A 1 75 ? 25.866 5.050 -11.858 1.00 69.81 75 MET A N 1
ATOM 571 C CA . MET A 1 75 ? 26.339 3.692 -12.167 1.00 69.81 75 MET A CA 1
ATOM 572 C C . MET A 1 75 ? 26.677 3.481 -13.651 1.00 69.81 75 MET A C 1
ATOM 574 O O . MET A 1 75 ? 27.428 2.561 -13.984 1.00 69.81 75 MET A O 1
ATOM 578 N N . GLY A 1 76 ? 26.171 4.328 -14.549 1.00 68.38 76 GLY A N 1
ATOM 579 C CA . GLY A 1 76 ? 26.424 4.281 -15.992 1.00 68.38 76 GLY A CA 1
ATOM 580 C C . GLY A 1 76 ? 27.915 4.272 -16.369 1.00 68.38 76 GLY A C 1
ATOM 581 O O . GLY A 1 76 ? 28.330 3.390 -17.126 1.00 68.38 76 GLY A O 1
ATOM 582 N N . PRO A 1 77 ? 28.760 5.155 -15.799 1.00 71.19 77 PRO A N 1
ATOM 583 C CA . PRO A 1 77 ? 30.203 5.168 -16.056 1.00 71.19 77 PRO A CA 1
ATOM 584 C C . PRO A 1 77 ? 30.929 3.897 -15.589 1.00 71.19 77 PRO A C 1
ATOM 586 O O . PRO A 1 77 ? 31.874 3.450 -16.235 1.00 71.19 77 PRO A O 1
ATOM 589 N N . ILE A 1 78 ? 30.474 3.284 -14.491 1.00 64.69 78 ILE A N 1
ATOM 590 C CA . ILE A 1 78 ? 31.050 2.044 -13.939 1.00 64.69 78 ILE A CA 1
ATOM 591 C C . ILE A 1 78 ? 30.740 0.856 -14.861 1.00 64.69 78 ILE A C 1
ATOM 593 O O . ILE A 1 78 ? 31.568 -0.038 -15.034 1.00 64.69 78 ILE A O 1
ATOM 597 N N . ARG A 1 79 ? 29.572 0.876 -15.513 1.00 59.22 79 ARG A N 1
ATOM 598 C CA . ARG A 1 79 ? 29.162 -0.130 -16.501 1.00 59.22 79 ARG A CA 1
ATOM 599 C C . ARG A 1 79 ? 30.041 -0.101 -17.756 1.00 59.22 79 ARG A C 1
ATOM 601 O O . ARG A 1 79 ? 30.333 -1.156 -18.303 1.00 59.22 79 ARG A O 1
ATOM 608 N N . GLY A 1 80 ? 30.511 1.084 -18.159 1.00 59.69 80 GLY A N 1
ATOM 609 C CA . GLY A 1 80 ? 31.428 1.276 -19.291 1.00 59.69 80 GLY A CA 1
ATOM 610 C C . GLY A 1 80 ? 32.898 0.927 -19.014 1.00 59.69 80 GLY A C 1
ATOM 611 O O . GLY A 1 80 ? 33.696 0.903 -19.945 1.00 59.69 80 GLY A O 1
ATOM 612 N N . ALA A 1 81 ? 33.275 0.647 -17.760 1.00 61.88 81 ALA A N 1
ATOM 613 C CA . ALA A 1 81 ? 34.653 0.304 -17.390 1.00 61.88 81 ALA A CA 1
ATOM 614 C C . ALA A 1 81 ? 35.004 -1.187 -17.606 1.00 61.88 81 ALA A C 1
ATOM 616 O O . ALA A 1 81 ? 36.183 -1.541 -17.636 1.00 61.88 81 ALA A O 1
ATOM 617 N N . PHE A 1 82 ? 34.009 -2.065 -17.785 1.00 56.66 82 PHE A N 1
ATOM 618 C CA . PHE A 1 82 ? 34.213 -3.478 -18.125 1.00 56.66 82 PHE A CA 1
ATOM 619 C C . PHE A 1 82 ? 34.274 -3.654 -19.652 1.00 56.66 82 PHE A C 1
ATOM 621 O O . PHE A 1 82 ? 33.269 -3.936 -20.293 1.00 56.66 82 PHE A O 1
ATOM 628 N N . GLY A 1 83 ? 35.455 -3.455 -20.244 1.00 54.72 83 GLY A N 1
ATOM 629 C CA . GLY A 1 83 ? 35.674 -3.612 -21.688 1.00 54.72 83 GLY A CA 1
ATOM 630 C C . GLY A 1 83 ? 35.953 -5.057 -22.138 1.00 54.72 83 GLY A C 1
ATOM 631 O O . GLY A 1 83 ? 36.681 -5.791 -21.468 1.00 54.72 83 GLY A O 1
ATOM 632 N N . GLY A 1 84 ? 35.424 -5.426 -23.315 1.00 61.06 84 GLY A N 1
ATOM 633 C CA . GLY A 1 84 ? 35.712 -6.659 -24.072 1.00 61.06 84 GLY A CA 1
ATOM 634 C C . GLY A 1 84 ? 34.470 -7.525 -24.347 1.00 61.06 84 GLY A C 1
ATOM 635 O O . GLY A 1 84 ? 33.631 -7.659 -23.469 1.00 61.06 84 GLY A O 1
ATOM 636 N N . GLU A 1 85 ? 34.377 -8.177 -25.517 1.00 58.94 85 GLU A N 1
ATOM 637 C CA . GLU A 1 85 ? 33.179 -8.925 -25.986 1.00 58.94 85 GLU A CA 1
ATOM 638 C C . GLU A 1 85 ? 32.671 -10.013 -25.007 1.00 58.94 85 GLU A C 1
ATOM 640 O O . GLU A 1 85 ? 31.474 -10.280 -24.920 1.00 58.94 85 GLU A O 1
ATOM 645 N N . ILE A 1 86 ? 33.567 -10.630 -24.225 1.00 54.88 86 ILE A N 1
ATOM 646 C CA . ILE A 1 86 ? 33.229 -11.659 -23.217 1.00 54.88 86 ILE A CA 1
ATOM 647 C C . ILE A 1 86 ? 32.942 -11.022 -21.841 1.00 54.88 86 ILE A C 1
ATOM 649 O O . ILE A 1 86 ? 32.107 -11.514 -21.077 1.00 54.88 86 ILE A O 1
ATOM 653 N N . GLY A 1 87 ? 33.600 -9.897 -21.536 1.00 58.50 87 GLY A N 1
ATOM 654 C CA . GLY A 1 87 ? 33.372 -9.091 -20.333 1.00 58.50 87 GLY A CA 1
ATOM 655 C C . GLY A 1 87 ? 32.050 -8.324 -20.382 1.00 58.50 87 GLY A C 1
ATOM 656 O O . GLY A 1 87 ? 31.383 -8.210 -19.360 1.00 58.50 87 GLY A O 1
ATOM 657 N N . GLU A 1 88 ? 31.614 -7.900 -21.568 1.00 59.50 88 GLU A N 1
ATOM 658 C CA . GLU A 1 88 ? 30.294 -7.323 -21.816 1.00 59.50 88 GLU A CA 1
ATOM 659 C C . GLU A 1 88 ? 29.188 -8.363 -21.663 1.00 59.50 88 GLU A C 1
ATOM 661 O O . GLU A 1 88 ? 28.161 -8.049 -21.084 1.00 59.50 88 GLU A O 1
ATOM 666 N N . LEU A 1 89 ? 29.369 -9.617 -22.085 1.00 59.06 89 LEU A N 1
ATOM 667 C CA . LEU A 1 89 ? 28.306 -10.619 -21.945 1.00 59.06 89 LEU A CA 1
ATOM 668 C C . LEU A 1 89 ? 28.075 -11.023 -20.473 1.00 59.06 89 LEU A C 1
ATOM 670 O O . LEU A 1 89 ? 26.934 -11.107 -20.012 1.00 59.06 89 LEU A O 1
ATOM 674 N N . ILE A 1 90 ? 29.155 -11.224 -19.708 1.00 58.38 90 ILE A N 1
ATOM 675 C CA . ILE A 1 90 ? 29.090 -11.595 -18.281 1.00 58.38 90 ILE A CA 1
ATOM 676 C C . ILE A 1 90 ? 28.800 -10.362 -17.402 1.00 58.38 90 ILE A C 1
ATOM 678 O O . ILE A 1 90 ? 28.002 -10.434 -16.461 1.00 58.38 90 ILE A O 1
ATOM 682 N N . GLY A 1 91 ? 29.397 -9.216 -17.735 1.00 58.59 91 GLY A N 1
ATOM 683 C CA . GLY A 1 91 ? 29.215 -7.930 -17.062 1.00 58.59 91 GLY A CA 1
ATOM 684 C C . GLY A 1 91 ? 27.868 -7.267 -17.357 1.00 58.59 91 GLY A C 1
ATOM 685 O O . GLY A 1 91 ? 27.249 -6.734 -16.442 1.00 58.59 91 GLY A O 1
ATOM 686 N N . ALA A 1 92 ? 27.330 -7.348 -18.576 1.00 58.78 92 ALA A N 1
ATOM 687 C CA . ALA A 1 92 ? 25.986 -6.846 -18.879 1.00 58.78 92 ALA A CA 1
ATOM 688 C C . ALA A 1 92 ? 24.885 -7.798 -18.393 1.00 58.78 92 ALA A C 1
ATOM 690 O O . ALA A 1 92 ? 23.815 -7.324 -18.014 1.00 58.78 92 ALA A O 1
ATOM 691 N N . GLY A 1 93 ? 25.151 -9.109 -18.352 1.00 61.09 93 GLY A N 1
ATOM 692 C CA . GLY A 1 93 ? 24.200 -10.115 -17.880 1.00 61.09 93 GLY A CA 1
ATOM 693 C C . GLY A 1 93 ? 24.039 -10.129 -16.358 1.00 61.09 93 GLY A C 1
ATOM 694 O O . GLY A 1 93 ? 22.985 -9.769 -15.837 1.00 61.09 93 GLY A O 1
ATOM 695 N N . VAL A 1 94 ? 25.082 -10.533 -15.624 1.00 64.50 94 VAL A N 1
ATOM 696 C CA . VAL A 1 94 ? 24.993 -10.734 -14.165 1.00 64.50 94 VAL A CA 1
ATOM 697 C C . VAL A 1 94 ? 25.134 -9.412 -13.420 1.00 64.50 94 VAL A C 1
ATOM 699 O O . VAL A 1 94 ? 24.274 -9.067 -12.612 1.00 64.50 94 VAL A O 1
ATOM 702 N N . PHE A 1 95 ? 26.182 -8.637 -13.713 1.00 63.34 95 PHE A N 1
ATOM 703 C CA . PHE A 1 95 ? 26.383 -7.340 -13.064 1.00 63.34 95 PHE A CA 1
ATOM 704 C C . PHE A 1 95 ? 25.372 -6.306 -13.551 1.00 63.34 95 PHE A C 1
ATOM 706 O O . PHE A 1 95 ? 24.828 -5.573 -12.738 1.00 63.34 95 PHE A O 1
ATOM 713 N N . GLY A 1 96 ? 25.039 -6.285 -14.840 1.00 65.00 96 GLY A N 1
ATOM 714 C CA . GLY A 1 96 ? 24.018 -5.393 -15.376 1.00 65.00 96 GLY A CA 1
ATOM 715 C C . GLY A 1 96 ? 22.625 -5.685 -14.820 1.00 65.00 96 GLY A C 1
ATOM 716 O O . GLY A 1 96 ? 21.906 -4.740 -14.513 1.00 65.00 96 GLY A O 1
ATOM 717 N N . GLY A 1 97 ? 22.270 -6.959 -14.619 1.00 66.62 97 GLY A N 1
ATOM 718 C CA . GLY A 1 97 ? 21.027 -7.356 -13.956 1.00 66.62 97 GLY A CA 1
ATOM 719 C C . GLY A 1 97 ? 21.015 -7.048 -12.456 1.00 66.62 97 GLY A C 1
ATOM 720 O O . GLY A 1 97 ? 20.012 -6.556 -11.946 1.00 66.62 97 GLY A O 1
ATOM 721 N N . LEU A 1 98 ? 22.129 -7.268 -11.749 1.00 70.62 98 LEU A N 1
ATOM 722 C CA . LEU A 1 98 ? 22.252 -6.949 -10.322 1.00 70.62 98 LEU A CA 1
ATOM 723 C C . LEU A 1 98 ? 22.220 -5.434 -10.077 1.00 70.62 98 LEU A C 1
ATOM 725 O O . LEU A 1 98 ? 21.509 -4.968 -9.193 1.00 70.62 98 LEU A O 1
ATOM 729 N N . ILE A 1 99 ? 22.959 -4.665 -10.878 1.00 68.12 99 ILE A N 1
ATOM 730 C CA . ILE A 1 99 ? 23.017 -3.203 -10.801 1.00 68.12 99 ILE A CA 1
ATOM 731 C C . ILE A 1 99 ? 21.667 -2.613 -11.199 1.00 68.12 99 ILE A C 1
ATOM 733 O O . ILE A 1 99 ? 21.175 -1.761 -10.474 1.00 68.12 99 ILE A O 1
ATOM 737 N N . ALA A 1 100 ? 21.024 -3.099 -12.268 1.00 66.25 100 ALA A N 1
ATOM 738 C CA . ALA A 1 100 ? 19.665 -2.677 -12.616 1.00 66.25 100 ALA A CA 1
ATOM 739 C C . ALA A 1 100 ? 18.659 -3.058 -11.519 1.00 66.25 100 ALA A C 1
ATOM 741 O O . ALA A 1 100 ? 17.800 -2.262 -11.160 1.00 66.25 100 ALA A O 1
ATOM 742 N N . GLY A 1 101 ? 18.800 -4.244 -10.925 1.00 68.81 101 GLY A N 1
ATOM 743 C CA . GLY A 1 101 ? 17.990 -4.680 -9.793 1.00 68.81 101 GLY A CA 1
ATOM 744 C C . GLY A 1 101 ? 18.143 -3.753 -8.590 1.00 68.81 101 GLY A C 1
ATOM 745 O O . GLY A 1 101 ? 17.148 -3.301 -8.045 1.00 68.81 101 GLY A O 1
ATOM 746 N N . ILE A 1 102 ? 19.366 -3.401 -8.198 1.00 74.25 102 ILE A N 1
ATOM 747 C CA . ILE A 1 102 ? 19.612 -2.492 -7.069 1.00 74.25 102 ILE A CA 1
ATOM 748 C C . ILE A 1 102 ? 19.167 -1.063 -7.408 1.00 74.25 102 ILE A C 1
ATOM 750 O O . ILE A 1 102 ? 18.504 -0.433 -6.586 1.00 74.25 102 ILE A O 1
ATOM 754 N N . ALA A 1 103 ? 19.475 -0.577 -8.612 1.00 70.94 103 ALA A N 1
ATOM 755 C CA . ALA A 1 103 ? 19.147 0.770 -9.078 1.00 70.94 103 ALA A CA 1
ATOM 756 C C . ALA A 1 103 ? 17.645 0.991 -9.288 1.00 70.94 103 ALA A C 1
ATOM 758 O O . ALA A 1 103 ? 17.196 2.125 -9.216 1.00 70.94 103 ALA A O 1
ATOM 759 N N . ILE A 1 104 ? 16.856 -0.064 -9.500 1.00 72.75 104 ILE A N 1
ATOM 760 C CA . ILE A 1 104 ? 15.398 0.048 -9.638 1.00 72.75 104 ILE A CA 1
ATOM 761 C C . ILE A 1 104 ? 14.696 -0.340 -8.334 1.00 72.75 104 ILE A C 1
ATOM 763 O O . ILE A 1 104 ? 13.725 0.289 -7.941 1.00 72.75 104 ILE A O 1
ATOM 767 N N . VAL A 1 105 ? 15.152 -1.361 -7.610 1.00 75.12 105 VAL A N 1
ATOM 768 C CA . VAL A 1 105 ? 14.428 -1.835 -6.420 1.00 75.12 105 VAL A CA 1
ATOM 769 C C . VAL A 1 105 ? 14.639 -0.898 -5.230 1.00 75.12 105 VAL A C 1
ATOM 771 O O . VAL A 1 105 ? 13.670 -0.517 -4.570 1.00 75.12 105 VAL A O 1
ATOM 774 N N . LEU A 1 106 ? 15.882 -0.493 -4.953 1.00 80.19 106 LEU A N 1
ATOM 775 C CA . LEU A 1 106 ? 16.193 0.323 -3.777 1.00 80.19 106 LEU A CA 1
ATOM 776 C C . LEU A 1 106 ? 15.528 1.713 -3.841 1.00 80.19 106 LEU A C 1
ATOM 778 O O . LEU A 1 106 ? 14.912 2.109 -2.845 1.00 80.19 106 LEU A O 1
ATOM 782 N N . PRO A 1 107 ? 15.547 2.428 -4.987 1.00 81.19 107 PRO A N 1
ATOM 783 C CA . PRO A 1 107 ? 14.967 3.764 -5.070 1.00 81.19 107 PRO A CA 1
ATOM 784 C C . PRO A 1 107 ? 13.455 3.831 -4.919 1.00 81.19 107 PRO A C 1
ATOM 786 O O . PRO A 1 107 ? 12.945 4.885 -4.563 1.00 81.19 107 PRO A O 1
ATOM 789 N N . PHE A 1 108 ? 12.737 2.732 -5.155 1.00 79.38 108 PHE A N 1
ATOM 790 C CA . PHE A 1 108 ? 11.285 2.679 -4.971 1.00 79.38 108 PHE A CA 1
ATOM 791 C C . PHE A 1 108 ? 10.890 2.136 -3.590 1.00 79.38 108 PHE A C 1
ATOM 793 O O . PHE A 1 108 ? 9.907 2.606 -3.018 1.00 79.38 108 PHE A O 1
ATOM 800 N N . ILE A 1 109 ? 11.658 1.201 -3.013 1.00 81.00 109 ILE A N 1
ATOM 801 C CA . ILE A 1 109 ? 11.394 0.672 -1.662 1.00 81.00 109 ILE A CA 1
ATOM 802 C C . ILE A 1 109 ? 11.614 1.744 -0.587 1.00 81.00 109 ILE A C 1
ATOM 804 O O . ILE A 1 109 ? 10.798 1.868 0.324 1.00 81.00 109 ILE A O 1
ATOM 808 N N . LEU A 1 110 ? 12.686 2.531 -0.693 1.00 83.50 110 LEU A N 1
ATOM 809 C CA . LEU A 1 110 ? 13.051 3.529 0.315 1.00 83.50 110 LEU A CA 1
ATOM 810 C C . LEU A 1 110 ? 11.982 4.626 0.530 1.00 83.50 110 LEU A C 1
ATOM 812 O O . LEU A 1 110 ? 11.537 4.795 1.668 1.00 83.50 110 LEU A O 1
ATOM 816 N N . PRO A 1 111 ? 11.494 5.344 -0.506 1.00 84.88 111 PRO A N 1
ATOM 817 C CA . PRO A 1 111 ? 10.429 6.330 -0.326 1.00 84.88 111 PRO A CA 1
ATOM 818 C C . PRO A 1 111 ? 9.112 5.680 0.102 1.00 84.88 111 PRO A C 1
ATOM 820 O O . PRO A 1 111 ? 8.350 6.288 0.851 1.00 84.88 111 PRO A O 1
ATOM 823 N N . PHE A 1 112 ? 8.845 4.445 -0.329 1.00 83.06 112 PHE A N 1
ATOM 824 C CA . PHE A 1 112 ? 7.653 3.715 0.082 1.00 83.06 112 PHE A CA 1
ATOM 825 C C . PHE A 1 112 ? 7.637 3.442 1.587 1.00 83.06 112 PHE A C 1
ATOM 827 O O . PHE A 1 112 ? 6.652 3.768 2.248 1.00 83.06 112 PHE A O 1
ATOM 834 N N . TYR A 1 113 ? 8.734 2.921 2.141 1.00 81.62 113 TYR A N 1
ATOM 835 C CA . TYR A 1 113 ? 8.858 2.688 3.581 1.00 81.62 113 TYR A CA 1
ATOM 836 C C . TYR A 1 113 ? 8.824 3.981 4.390 1.00 81.62 113 TYR A C 1
ATOM 838 O O . TYR A 1 113 ? 8.144 4.035 5.410 1.00 81.62 113 TYR A O 1
ATOM 846 N N . LEU A 1 114 ? 9.481 5.039 3.913 1.00 85.44 114 LEU A N 1
ATOM 847 C CA . LEU A 1 114 ? 9.467 6.342 4.578 1.00 85.44 114 LEU A CA 1
ATOM 848 C C . LEU A 1 114 ? 8.052 6.933 4.666 1.00 85.44 114 LEU A C 1
ATOM 850 O O . LEU A 1 114 ? 7.667 7.519 5.677 1.00 85.44 114 LEU A O 1
ATOM 854 N N . ILE A 1 115 ? 7.253 6.784 3.609 1.00 84.38 115 ILE A N 1
ATOM 855 C CA . ILE A 1 115 ? 5.862 7.244 3.617 1.00 84.38 115 ILE A CA 1
ATOM 856 C C . ILE A 1 115 ? 4.993 6.319 4.474 1.00 84.38 115 ILE A C 1
ATOM 858 O O . ILE A 1 115 ? 4.118 6.799 5.194 1.00 84.38 115 ILE A O 1
ATOM 862 N N . LEU A 1 116 ? 5.242 5.008 4.443 1.00 81.88 116 LEU A N 1
ATOM 863 C CA . LEU A 1 116 ? 4.517 4.050 5.269 1.00 81.88 116 LEU A CA 1
ATOM 864 C C . LEU A 1 116 ? 4.704 4.331 6.765 1.00 81.88 116 LEU A C 1
ATOM 866 O O . LEU A 1 116 ? 3.709 4.419 7.481 1.00 81.88 116 LEU A O 1
ATOM 870 N N . THR A 1 117 ? 5.945 4.532 7.218 1.00 81.00 117 THR A N 1
ATOM 871 C CA . THR A 1 117 ? 6.256 4.849 8.622 1.00 81.00 117 THR A CA 1
ATOM 872 C C . THR A 1 117 ? 5.627 6.174 9.038 1.00 81.00 117 THR A C 1
ATOM 874 O O . THR A 1 117 ? 5.061 6.276 10.122 1.00 81.00 117 THR A O 1
ATOM 877 N N . LEU A 1 118 ? 5.601 7.175 8.150 1.00 84.44 118 LEU A N 1
ATOM 878 C CA . LEU A 1 118 ? 4.883 8.429 8.391 1.00 84.44 118 LEU A CA 1
ATOM 879 C C . LEU A 1 118 ? 3.367 8.210 8.575 1.00 84.44 118 LEU A C 1
ATOM 881 O O . LEU A 1 118 ? 2.745 8.814 9.455 1.00 84.44 118 LEU A O 1
ATOM 885 N N . LEU A 1 119 ? 2.760 7.349 7.755 1.00 81.88 119 LEU A N 1
ATOM 886 C CA . LEU A 1 119 ? 1.342 6.988 7.855 1.00 81.88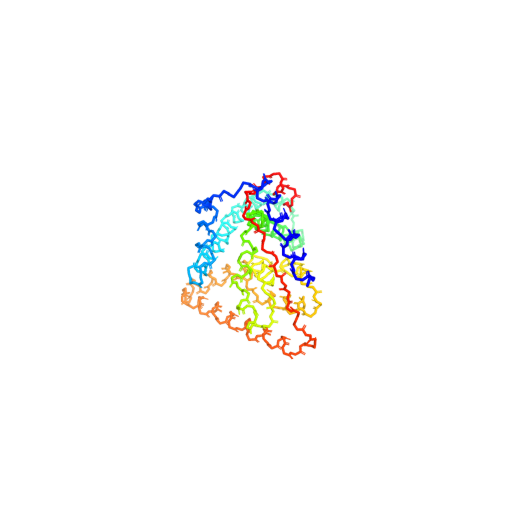 119 LEU A CA 1
ATOM 887 C C . LEU A 1 119 ? 1.040 6.165 9.119 1.00 81.88 119 LEU A C 1
ATOM 889 O O . LEU A 1 119 ? -0.023 6.347 9.722 1.00 81.88 119 LEU A O 1
ATOM 893 N N . GLU A 1 120 ? 1.964 5.306 9.537 1.00 81.19 120 GLU A N 1
ATOM 894 C CA . GLU A 1 120 ? 1.882 4.526 10.772 1.00 81.19 120 GLU A CA 1
ATOM 895 C C . GLU A 1 120 ? 1.975 5.420 12.013 1.00 81.19 120 GLU A C 1
ATOM 897 O O . GLU A 1 120 ? 1.056 5.424 12.834 1.00 81.19 120 GLU A O 1
ATOM 902 N N . ASP A 1 121 ? 3.004 6.268 12.086 1.00 78.44 121 ASP A N 1
ATOM 903 C CA . ASP A 1 121 ? 3.240 7.213 13.183 1.00 78.44 121 ASP A CA 1
ATOM 904 C C . ASP A 1 121 ? 2.115 8.251 13.315 1.00 78.44 121 ASP A C 1
ATOM 906 O O . ASP A 1 121 ? 1.798 8.720 14.414 1.00 78.44 121 ASP A O 1
ATOM 910 N N . SER A 1 122 ? 1.484 8.617 12.193 1.00 77.88 122 SER A N 1
ATOM 911 C CA . SER A 1 122 ? 0.300 9.481 12.207 1.00 77.88 122 SER A CA 1
ATOM 912 C C . SER A 1 122 ? -0.946 8.786 12.778 1.00 77.88 122 SER A C 1
ATOM 914 O O . SER A 1 122 ? -1.917 9.453 13.133 1.00 77.88 122 SER A O 1
ATOM 916 N N . GLY A 1 123 ? -0.950 7.456 12.896 1.00 75.88 123 GLY A N 1
ATOM 917 C CA . GLY A 1 123 ? -2.117 6.678 13.311 1.00 75.88 123 GLY A CA 1
ATOM 918 C C . GLY A 1 123 ? -3.206 6.605 12.235 1.00 75.88 123 GLY A C 1
ATOM 919 O O . GLY A 1 123 ? -4.377 6.385 12.555 1.00 75.88 123 GLY A O 1
ATOM 920 N N . TYR A 1 124 ? -2.859 6.810 10.959 1.00 81.25 124 TYR A N 1
ATOM 921 C CA . TYR A 1 124 ? -3.807 6.675 9.853 1.00 81.25 124 TYR A CA 1
ATOM 922 C C . TYR A 1 124 ? -4.059 5.203 9.490 1.00 81.25 124 TYR A C 1
ATOM 924 O O . TYR A 1 124 ? -5.213 4.812 9.310 1.00 81.25 124 TYR A O 1
ATOM 932 N N . LEU A 1 125 ? -3.009 4.369 9.451 1.00 80.88 125 LEU A N 1
ATOM 933 C CA . LEU A 1 125 ? -3.127 2.942 9.104 1.00 80.88 125 LEU A CA 1
ATOM 934 C C . LEU A 1 125 ? -4.120 2.169 9.998 1.00 80.88 125 LEU A C 1
ATOM 936 O O . LEU A 1 125 ? -4.959 1.460 9.440 1.00 80.88 125 LEU A O 1
ATOM 940 N N . PRO A 1 126 ? -4.130 2.333 11.339 1.00 77.12 126 PRO A N 1
ATOM 941 C CA . PRO A 1 126 ? -5.124 1.681 12.197 1.00 77.12 126 PRO A CA 1
ATOM 942 C C . PRO A 1 126 ? -6.577 2.079 11.886 1.00 77.12 126 PRO A C 1
ATOM 944 O O . PRO A 1 126 ? -7.472 1.237 11.923 1.00 77.12 126 PRO A O 1
ATOM 947 N N . ARG A 1 127 ? -6.831 3.346 11.526 1.00 79.31 127 ARG A N 1
ATOM 948 C CA . ARG A 1 127 ? -8.173 3.817 11.129 1.00 79.31 127 ARG A CA 1
ATOM 949 C C . ARG A 1 127 ? -8.602 3.261 9.787 1.00 79.31 127 ARG A C 1
ATOM 951 O O . ARG A 1 127 ? -9.742 2.835 9.620 1.00 79.31 127 ARG A O 1
ATOM 958 N N . ALA A 1 128 ? -7.670 3.252 8.843 1.00 80.94 128 ALA A N 1
ATOM 959 C CA . ALA A 1 128 ? -7.880 2.692 7.525 1.00 80.94 128 ALA A CA 1
ATOM 960 C C . ALA A 1 128 ? -8.212 1.187 7.622 1.00 80.94 128 ALA A C 1
ATOM 962 O O . ALA A 1 128 ? -9.149 0.720 6.972 1.00 80.94 128 ALA A O 1
ATOM 963 N N . ALA A 1 129 ? -7.527 0.456 8.511 1.00 81.50 129 ALA A N 1
ATOM 964 C CA . ALA A 1 129 ? -7.808 -0.946 8.824 1.00 81.50 129 ALA A CA 1
ATOM 965 C C . ALA A 1 129 ? -9.188 -1.150 9.477 1.00 81.50 129 ALA A C 1
ATOM 967 O O . ALA A 1 129 ? -9.903 -2.078 9.113 1.00 81.50 129 ALA A O 1
ATOM 968 N N . PHE A 1 130 ? -9.599 -0.269 10.396 1.00 79.56 130 PHE A N 1
ATOM 969 C CA . PHE A 1 130 ? -10.937 -0.322 10.999 1.00 79.56 130 PHE A CA 1
ATOM 970 C C . PHE A 1 130 ? -12.050 -0.085 9.972 1.00 79.56 130 PHE A C 1
ATOM 972 O O . PHE A 1 130 ? -13.022 -0.831 9.914 1.00 79.56 130 PHE A O 1
ATOM 979 N N . MET A 1 131 ? -11.902 0.927 9.117 1.00 80.69 131 MET A N 1
ATOM 980 C CA . MET A 1 131 ? -12.915 1.252 8.111 1.00 80.69 131 MET A CA 1
ATOM 981 C C . MET A 1 131 ? -13.074 0.135 7.068 1.00 80.69 131 MET A C 1
ATOM 983 O O . MET A 1 131 ? -14.177 -0.143 6.600 1.00 80.69 131 MET A O 1
ATOM 987 N N . THR A 1 132 ? -11.972 -0.530 6.724 1.00 81.56 132 THR A N 1
ATOM 988 C CA . THR A 1 132 ? -11.942 -1.630 5.749 1.00 81.56 132 THR A CA 1
ATOM 989 C C . THR A 1 132 ? -12.231 -2.997 6.369 1.00 81.56 132 THR A C 1
ATOM 991 O O . THR A 1 132 ? -12.354 -3.976 5.631 1.00 81.56 132 THR A O 1
ATOM 994 N N . ASP A 1 133 ? -12.424 -3.076 7.689 1.00 84.19 133 ASP A N 1
ATOM 995 C CA . ASP A 1 133 ? -12.698 -4.325 8.402 1.00 84.19 133 ASP A CA 1
ATOM 996 C C . ASP A 1 133 ? -13.949 -5.023 7.857 1.00 84.19 133 ASP A C 1
ATOM 998 O O . ASP A 1 133 ? -13.904 -6.203 7.519 1.00 84.19 133 ASP A O 1
ATOM 1002 N N . SER A 1 134 ? -15.027 -4.270 7.613 1.00 78.06 134 SER A N 1
ATOM 1003 C CA . SER A 1 134 ? -16.264 -4.816 7.033 1.00 78.06 134 SER A CA 1
ATOM 1004 C C . SER A 1 134 ? -16.065 -5.460 5.651 1.00 78.06 134 SER A C 1
ATOM 1006 O O . SER A 1 134 ? -16.722 -6.452 5.322 1.00 78.06 134 SER A O 1
ATOM 1008 N N . LEU A 1 135 ? -15.147 -4.924 4.839 1.00 80.75 135 LEU A N 1
ATOM 1009 C CA . LEU A 1 135 ? -14.811 -5.457 3.519 1.00 80.75 135 LEU A CA 1
ATOM 1010 C C . LEU A 1 135 ? -13.927 -6.704 3.638 1.00 80.75 135 LEU A C 1
ATOM 1012 O O . LEU A 1 135 ? -14.177 -7.697 2.953 1.00 80.75 135 LEU A O 1
ATOM 1016 N N . MET A 1 136 ? -12.930 -6.674 4.526 1.00 83.12 136 MET A N 1
ATOM 1017 C CA . MET A 1 136 ? -12.057 -7.824 4.782 1.00 83.12 136 MET A CA 1
ATOM 1018 C C . MET A 1 136 ? -12.839 -8.998 5.374 1.00 83.12 136 MET A C 1
ATOM 1020 O O . MET A 1 136 ? -12.666 -10.136 4.933 1.00 83.12 136 MET A O 1
ATOM 1024 N N . HIS A 1 137 ? -13.789 -8.728 6.270 1.00 81.25 137 HIS A N 1
ATOM 1025 C CA . HIS A 1 137 ? -14.616 -9.764 6.878 1.00 81.25 137 HIS A CA 1
ATOM 1026 C C . HIS A 1 137 ? -15.512 -10.465 5.845 1.00 81.25 137 HIS A C 1
ATOM 1028 O O . HIS A 1 137 ? -15.729 -11.674 5.924 1.00 81.25 137 HIS A O 1
ATOM 1034 N N . ARG A 1 138 ? -15.956 -9.753 4.794 1.00 79.00 138 ARG A N 1
ATOM 1035 C CA . ARG A 1 138 ? -16.644 -10.380 3.647 1.00 79.00 138 ARG A CA 1
ATOM 1036 C C . ARG A 1 138 ? -15.745 -11.338 2.869 1.00 79.00 138 ARG A C 1
ATOM 1038 O O . ARG A 1 138 ? -16.254 -12.333 2.357 1.00 79.00 138 ARG A O 1
ATOM 1045 N N . MET A 1 139 ? -14.441 -11.068 2.796 1.00 75.50 139 MET A N 1
ATOM 1046 C CA . MET A 1 139 ? -13.448 -11.996 2.236 1.00 75.50 139 MET A CA 1
ATOM 1047 C C . MET A 1 139 ? -13.074 -13.126 3.207 1.00 75.50 139 MET A C 1
ATOM 1049 O O . MET A 1 139 ? -12.530 -14.139 2.773 1.00 75.50 139 MET A O 1
ATOM 1053 N N . GLY A 1 140 ? -13.434 -13.007 4.489 1.00 72.12 140 GLY A N 1
ATOM 1054 C CA . GLY A 1 140 ? -13.107 -13.965 5.546 1.00 72.12 140 GLY A CA 1
ATOM 1055 C C . GLY A 1 140 ? -11.784 -13.672 6.260 1.00 72.12 140 GLY A C 1
ATOM 1056 O O . GLY A 1 140 ? -11.232 -14.555 6.902 1.00 72.12 140 GLY A O 1
ATOM 1057 N N . ILE A 1 141 ? -11.246 -12.457 6.147 1.00 78.31 141 ILE A N 1
ATOM 1058 C CA . ILE A 1 141 ? -9.986 -12.057 6.793 1.00 78.31 141 ILE A CA 1
ATOM 1059 C C . ILE A 1 141 ? -10.266 -10.894 7.752 1.00 78.31 141 ILE A C 1
ATOM 1061 O O . ILE A 1 141 ? -11.235 -10.155 7.587 1.00 78.31 141 ILE A O 1
ATOM 1065 N N . HIS A 1 142 ? -9.423 -10.712 8.762 1.00 80.81 142 HIS A N 1
ATOM 1066 C CA . HIS A 1 142 ? -9.500 -9.573 9.673 1.00 80.81 142 HIS A CA 1
ATOM 1067 C C . HIS A 1 142 ? -9.091 -8.255 8.987 1.00 80.81 142 HIS A C 1
ATOM 1069 O O . HIS A 1 142 ? -8.180 -8.244 8.158 1.00 80.81 142 HIS A O 1
ATOM 1075 N N . GLY A 1 143 ? -9.657 -7.115 9.408 1.00 75.50 143 GLY A N 1
ATOM 1076 C CA . GLY A 1 143 ? -9.227 -5.773 8.989 1.00 75.50 143 GLY A CA 1
ATOM 1077 C C . GLY A 1 143 ? -7.730 -5.477 9.156 1.00 75.50 143 GLY A C 1
ATOM 1078 O O . GLY A 1 143 ? -7.186 -4.683 8.394 1.00 75.50 143 GLY A O 1
ATOM 1079 N N . LYS A 1 144 ? -7.006 -6.171 10.053 1.00 79.94 144 LYS A N 1
ATOM 1080 C CA . LYS A 1 144 ? -5.534 -6.075 10.146 1.00 79.94 144 LYS A CA 1
ATOM 1081 C C . LYS A 1 144 ? -4.840 -6.425 8.817 1.00 79.94 144 LYS A C 1
ATOM 1083 O O . LYS A 1 144 ? -3.780 -5.879 8.527 1.00 79.94 144 LYS A O 1
ATOM 1088 N N . ALA A 1 145 ? -5.429 -7.305 7.998 1.00 84.81 145 ALA A N 1
ATOM 1089 C CA . ALA A 1 145 ? -4.871 -7.713 6.706 1.00 84.81 145 ALA A CA 1
ATOM 1090 C C . ALA A 1 145 ? -4.894 -6.592 5.658 1.00 84.81 145 ALA A C 1
ATOM 1092 O O . ALA A 1 145 ? -4.213 -6.679 4.639 1.00 84.81 145 ALA A O 1
ATOM 1093 N N . PHE A 1 146 ? -5.611 -5.502 5.9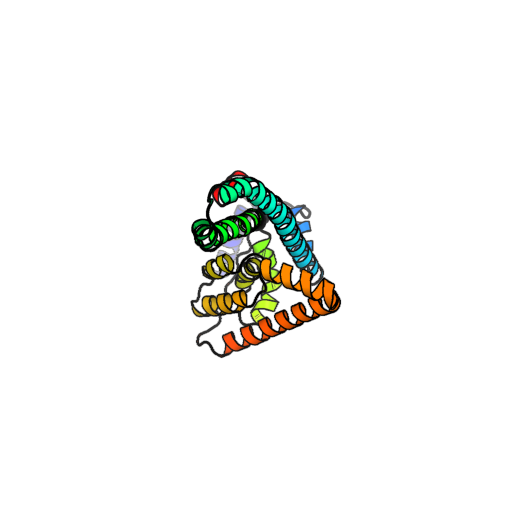27 1.00 85.06 146 PHE A N 1
ATOM 1094 C CA . PHE A 1 146 ? -5.595 -4.326 5.076 1.00 85.06 146 PHE A CA 1
ATOM 1095 C C . PHE A 1 146 ? -4.213 -3.654 5.009 1.00 85.06 146 PHE A C 1
ATOM 1097 O O . PHE A 1 146 ? -3.824 -3.159 3.953 1.00 85.06 146 PHE A O 1
ATOM 1104 N N . ILE A 1 147 ? -3.442 -3.688 6.104 1.00 84.94 147 ILE A N 1
ATOM 1105 C CA . ILE A 1 147 ? -2.088 -3.117 6.161 1.00 84.94 147 ILE A CA 1
ATOM 1106 C C . ILE A 1 147 ? -1.157 -3.805 5.144 1.00 84.94 147 ILE A C 1
ATOM 1108 O O . ILE A 1 147 ? -0.637 -3.110 4.269 1.00 84.94 147 ILE A O 1
ATOM 1112 N N . PRO A 1 148 ? -0.967 -5.143 5.169 1.00 87.62 148 PRO A N 1
ATOM 1113 C CA . PRO A 1 148 ? -0.153 -5.816 4.162 1.00 87.62 148 PRO A CA 1
ATOM 1114 C C . PRO A 1 148 ? -0.778 -5.754 2.761 1.00 87.62 148 PRO A C 1
ATOM 1116 O O . PRO A 1 148 ? -0.042 -5.735 1.781 1.00 87.62 148 PRO A O 1
ATOM 1119 N N . PHE A 1 149 ? -2.107 -5.652 2.635 1.00 88.50 149 PHE A N 1
ATOM 1120 C CA . PHE A 1 149 ? -2.764 -5.480 1.335 1.00 88.50 149 PHE A CA 1
ATOM 1121 C C . PHE A 1 149 ? -2.390 -4.159 0.650 1.00 88.50 149 PHE A C 1
ATOM 1123 O O . PHE A 1 149 ? -2.005 -4.161 -0.518 1.00 88.50 149 PHE A O 1
ATOM 1130 N N . ILE A 1 150 ? -2.430 -3.037 1.383 1.00 84.19 150 ILE A N 1
ATOM 1131 C CA . ILE A 1 150 ? -1.877 -1.762 0.899 1.00 84.19 150 ILE A CA 1
ATOM 1132 C C . ILE A 1 150 ? -0.393 -1.925 0.594 1.00 84.19 150 ILE A C 1
ATOM 1134 O O . ILE A 1 150 ? 0.079 -1.443 -0.436 1.00 84.19 150 ILE A O 1
ATOM 1138 N N . LEU A 1 151 ? 0.341 -2.602 1.485 1.00 83.62 151 LEU A N 1
ATOM 1139 C CA . LEU A 1 151 ? 1.780 -2.758 1.336 1.00 83.62 151 LEU A CA 1
ATOM 1140 C C . LEU A 1 151 ? 2.131 -3.449 -0.002 1.00 83.62 151 LEU A C 1
ATOM 1142 O O . LEU A 1 151 ? 3.123 -3.098 -0.641 1.00 83.62 151 LEU A O 1
ATOM 1146 N N . GLY A 1 152 ? 1.271 -4.369 -0.461 1.00 86.75 152 GLY A N 1
ATOM 1147 C CA . GLY A 1 152 ? 1.402 -5.095 -1.729 1.00 86.75 152 GLY A CA 1
ATOM 1148 C C . GLY A 1 152 ? 1.325 -4.207 -2.973 1.00 86.75 152 GLY A C 1
ATOM 1149 O O . GLY A 1 152 ? 2.080 -4.419 -3.920 1.00 86.75 152 GLY A O 1
ATOM 1150 N N . TYR A 1 153 ? 0.511 -3.144 -2.956 1.00 83.38 153 TYR A N 1
ATOM 1151 C CA . TYR A 1 153 ? 0.461 -2.183 -4.070 1.00 83.38 153 TYR A CA 1
ATOM 1152 C C . TYR A 1 153 ? 1.796 -1.459 -4.287 1.00 83.38 153 TYR A C 1
ATOM 1154 O O . TYR A 1 153 ? 2.102 -1.066 -5.412 1.00 83.38 153 TYR A O 1
ATOM 1162 N N . GLY A 1 154 ? 2.610 -1.313 -3.238 1.00 81.69 154 GLY A N 1
ATOM 1163 C CA . GLY A 1 154 ? 3.999 -0.882 -3.372 1.00 81.69 154 GLY A CA 1
ATOM 1164 C C . GLY A 1 154 ? 4.893 -2.040 -3.798 1.00 81.69 154 GLY A C 1
ATOM 1165 O O . GLY A 1 154 ? 5.334 -2.112 -4.946 1.00 81.69 154 GLY A O 1
ATOM 1166 N N . CYS A 1 155 ? 5.149 -2.971 -2.878 1.00 83.06 155 CYS A N 1
ATOM 1167 C CA . CYS A 1 155 ? 6.009 -4.123 -3.129 1.00 83.06 155 CYS A CA 1
ATOM 1168 C C . CYS A 1 155 ? 5.501 -5.374 -2.403 1.00 83.06 155 CYS A C 1
ATOM 1170 O O . CYS A 1 155 ? 5.299 -5.374 -1.189 1.00 83.06 155 CYS A O 1
ATOM 1172 N N . ASN A 1 156 ? 5.377 -6.483 -3.138 1.00 87.38 156 ASN A N 1
ATOM 1173 C CA . ASN A 1 156 ? 4.846 -7.735 -2.592 1.00 87.38 156 ASN A CA 1
ATOM 1174 C C . ASN A 1 156 ? 5.785 -8.402 -1.573 1.00 87.38 156 ASN A C 1
ATOM 1176 O O . ASN A 1 156 ? 5.308 -9.095 -0.678 1.00 87.38 156 ASN A O 1
ATOM 1180 N N . VAL A 1 157 ? 7.102 -8.176 -1.653 1.00 85.19 157 VAL A N 1
ATOM 1181 C CA . VAL A 1 157 ? 8.087 -8.760 -0.721 1.00 85.19 157 VAL A CA 1
ATOM 1182 C C . VAL A 1 157 ? 7.864 -8.293 0.729 1.00 85.19 157 VAL A C 1
ATOM 1184 O O . VAL A 1 157 ? 7.597 -9.139 1.589 1.00 85.19 157 VAL A O 1
ATOM 1187 N N . PRO A 1 158 ? 7.909 -6.981 1.040 1.00 81.19 158 PRO A N 1
ATOM 1188 C CA . PRO A 1 158 ? 7.638 -6.499 2.388 1.00 81.19 158 PRO A CA 1
ATOM 1189 C C . PRO A 1 158 ? 6.182 -6.719 2.803 1.00 81.19 158 PRO A C 1
ATOM 1191 O O . PRO A 1 158 ? 5.918 -6.953 3.978 1.00 81.19 158 PRO A O 1
ATOM 1194 N N . ALA A 1 159 ? 5.242 -6.723 1.855 1.00 87.75 159 ALA A N 1
ATOM 1195 C CA . ALA A 1 159 ? 3.839 -7.039 2.102 1.00 87.75 159 ALA A CA 1
ATOM 1196 C C . ALA A 1 159 ? 3.626 -8.463 2.627 1.00 87.75 159 ALA A C 1
ATOM 1198 O O . ALA A 1 159 ? 2.938 -8.664 3.631 1.00 87.75 159 ALA A O 1
ATOM 1199 N N . CYS A 1 160 ? 4.285 -9.448 2.013 1.00 90.12 160 CYS A N 1
ATOM 1200 C CA . CYS A 1 160 ? 4.267 -10.827 2.493 1.00 90.12 160 CYS A CA 1
ATOM 1201 C C . CYS A 1 160 ? 4.920 -10.941 3.876 1.00 90.12 160 CYS A C 1
ATOM 1203 O O . CYS A 1 160 ? 4.376 -11.606 4.756 1.00 90.12 160 CYS A O 1
ATOM 1205 N N . LEU A 1 161 ? 6.037 -10.241 4.110 1.00 87.19 161 LEU A N 1
ATOM 1206 C CA . LEU A 1 161 ? 6.679 -10.199 5.429 1.00 87.19 161 LEU A CA 1
ATOM 1207 C C . LEU A 1 161 ? 5.769 -9.548 6.488 1.00 87.19 161 LEU A C 1
ATOM 1209 O O . LEU A 1 161 ? 5.698 -10.011 7.628 1.00 87.19 161 LEU A O 1
ATOM 1213 N N . GLY A 1 162 ? 5.027 -8.512 6.096 1.00 85.31 162 GLY A N 1
ATOM 1214 C CA . GLY A 1 162 ? 4.053 -7.799 6.917 1.00 85.31 162 GLY A CA 1
ATOM 1215 C C . GLY A 1 162 ? 2.854 -8.651 7.330 1.00 85.31 162 GLY A C 1
ATOM 1216 O O . GLY A 1 162 ? 2.244 -8.374 8.358 1.00 85.31 162 GLY A O 1
ATOM 1217 N N . CYS A 1 163 ? 2.562 -9.755 6.632 1.00 88.38 163 CYS A N 1
ATOM 1218 C CA . CYS A 1 163 ? 1.510 -10.697 7.037 1.00 88.38 163 CYS A CA 1
ATOM 1219 C C . CYS A 1 163 ? 1.797 -11.365 8.397 1.00 88.38 163 CYS A C 1
ATOM 1221 O O . CYS A 1 163 ? 0.891 -11.937 9.005 1.00 88.38 163 CYS A O 1
ATOM 1223 N N . ARG A 1 164 ? 3.024 -11.250 8.931 1.00 88.25 164 ARG A N 1
ATOM 1224 C CA . ARG A 1 164 ? 3.382 -11.720 10.280 1.00 88.25 164 ARG A CA 1
ATOM 1225 C C . ARG A 1 164 ? 2.547 -11.098 11.404 1.00 88.25 164 ARG A C 1
ATOM 1227 O O . ARG A 1 164 ? 2.488 -11.689 12.474 1.00 88.25 164 ARG A O 1
ATOM 1234 N N . ILE A 1 165 ? 1.907 -9.948 11.163 1.00 84.44 165 ILE A N 1
ATOM 1235 C CA . ILE A 1 165 ? 1.016 -9.287 12.132 1.00 84.44 165 ILE A CA 1
ATOM 1236 C C . ILE A 1 165 ? -0.293 -10.064 12.377 1.00 84.44 165 ILE A C 1
ATOM 1238 O O . ILE A 1 165 ? -1.024 -9.740 13.311 1.00 84.44 165 ILE A O 1
ATOM 1242 N N . MET A 1 166 ? -0.613 -11.055 11.534 1.00 85.12 166 MET A N 1
ATOM 1243 C CA . MET A 1 166 ? -1.733 -11.974 11.758 1.00 85.12 166 MET A CA 1
ATOM 1244 C C . MET A 1 166 ? -1.422 -12.919 12.923 1.00 85.12 166 MET A C 1
ATOM 1246 O O . MET A 1 166 ? -0.311 -13.455 13.019 1.00 85.12 166 MET A O 1
ATOM 1250 N N . GLU A 1 167 ? -2.421 -13.147 13.775 1.00 82.31 167 GLU A N 1
ATOM 1251 C CA . GLU A 1 167 ? -2.277 -13.948 14.998 1.00 82.31 167 GLU A CA 1
ATOM 1252 C C . GLU A 1 167 ? -2.303 -15.444 14.716 1.00 82.31 167 GLU A C 1
ATOM 1254 O O . GLU A 1 167 ? -1.559 -16.206 15.331 1.00 82.31 167 GLU A O 1
ATOM 1259 N N . THR A 1 168 ? -3.118 -15.860 13.748 1.00 84.69 168 THR A N 1
ATOM 1260 C CA . THR A 1 168 ? -3.212 -17.261 13.341 1.00 84.69 168 THR A CA 1
ATOM 1261 C C . THR A 1 168 ? -2.391 -17.527 12.084 1.00 84.69 168 THR A C 1
ATOM 1263 O O . THR A 1 168 ? -2.308 -16.699 11.171 1.00 84.69 168 THR A O 1
ATOM 1266 N N . GLU A 1 169 ? -1.804 -18.722 11.997 1.00 85.38 169 GLU A N 1
ATOM 1267 C CA . GLU A 1 169 ? -1.095 -19.147 10.786 1.00 85.38 169 GLU A CA 1
ATOM 1268 C C . GLU A 1 169 ? -2.033 -19.213 9.579 1.00 85.38 169 GLU A C 1
ATOM 1270 O O . GLU A 1 169 ? -1.652 -18.809 8.485 1.00 85.38 169 GLU A O 1
ATOM 1275 N N . ARG A 1 170 ? -3.292 -19.619 9.790 1.00 84.81 170 ARG A N 1
ATOM 1276 C CA . ARG A 1 170 ? -4.311 -19.634 8.737 1.00 84.81 170 ARG A CA 1
ATOM 1277 C C . ARG A 1 170 ? -4.512 -18.252 8.118 1.00 84.81 170 ARG A C 1
ATOM 1279 O O . ARG A 1 170 ? -4.461 -18.121 6.896 1.00 84.81 170 ARG A O 1
ATOM 1286 N N . GLU A 1 171 ? -4.756 -17.229 8.935 1.00 85.94 171 GLU A N 1
ATOM 1287 C CA . GLU A 1 171 ? -4.954 -15.862 8.439 1.00 85.94 171 GLU A CA 1
ATOM 1288 C C . GLU A 1 171 ? -3.689 -15.328 7.775 1.00 85.94 171 GLU A C 1
ATOM 1290 O O . GLU A 1 171 ? -3.779 -14.685 6.732 1.00 85.94 171 GLU A O 1
ATOM 1295 N N . ARG A 1 172 ? -2.510 -15.654 8.322 1.00 89.81 172 ARG A N 1
ATOM 1296 C CA . ARG A 1 172 ? -1.219 -15.303 7.719 1.00 89.81 172 ARG A CA 1
ATOM 1297 C C . ARG A 1 172 ? -1.076 -15.875 6.311 1.00 89.81 172 ARG A C 1
ATOM 1299 O O . ARG A 1 172 ? -0.672 -15.144 5.410 1.00 89.81 172 ARG A O 1
ATOM 1306 N N . THR A 1 173 ? -1.424 -17.146 6.108 1.00 89.81 173 THR A N 1
ATOM 1307 C CA . THR A 1 173 ? -1.343 -17.797 4.794 1.00 89.81 173 THR A CA 1
ATOM 1308 C C . THR A 1 173 ? -2.342 -17.202 3.806 1.00 89.81 173 THR A C 1
ATOM 1310 O O . THR A 1 173 ? -1.972 -16.928 2.666 1.00 89.81 173 THR A O 1
ATOM 1313 N N . ILE A 1 174 ? -3.587 -16.952 4.230 1.00 89.69 174 ILE A N 1
ATOM 1314 C CA . ILE A 1 174 ? -4.605 -16.341 3.360 1.00 89.69 174 ILE A CA 1
ATOM 1315 C C . ILE A 1 174 ? -4.200 -14.908 2.991 1.00 89.69 174 ILE A C 1
ATOM 1317 O O . ILE A 1 174 ? -4.280 -14.539 1.822 1.00 89.69 174 ILE A O 1
ATOM 1321 N N . ALA A 1 175 ? -3.727 -14.116 3.959 1.00 90.62 175 ALA A N 1
ATOM 1322 C CA . ALA A 1 175 ? -3.266 -12.753 3.721 1.00 90.62 175 ALA A CA 1
ATOM 1323 C C . ALA A 1 175 ? -2.073 -12.727 2.757 1.00 90.62 175 ALA A C 1
ATOM 1325 O O . ALA A 1 175 ? -2.115 -11.987 1.779 1.00 90.62 175 ALA A O 1
ATOM 1326 N N . ALA A 1 176 ? -1.062 -13.578 2.963 1.00 91.94 176 ALA A N 1
ATOM 1327 C CA . ALA A 1 176 ? 0.086 -13.668 2.062 1.00 91.94 176 ALA A CA 1
ATOM 1328 C C . ALA A 1 176 ? -0.338 -14.071 0.640 1.00 91.94 176 ALA A C 1
ATOM 1330 O O . ALA A 1 176 ? 0.087 -13.447 -0.330 1.00 91.94 176 ALA A O 1
ATOM 1331 N N . PHE A 1 177 ? -1.237 -15.051 0.507 1.00 92.38 177 PHE A N 1
ATOM 1332 C CA . PHE A 1 177 ? -1.785 -15.460 -0.787 1.00 92.38 177 PHE A CA 1
ATOM 1333 C C . PHE A 1 177 ? -2.512 -14.307 -1.496 1.00 92.38 177 PHE A C 1
ATOM 1335 O O . PHE A 1 177 ? -2.221 -14.001 -2.651 1.00 92.38 177 PHE A O 1
ATOM 1342 N N . VAL A 1 178 ? -3.403 -13.609 -0.791 1.00 91.69 178 VAL A N 1
ATOM 1343 C CA . VAL A 1 178 ? -4.146 -12.461 -1.330 1.00 91.69 178 VAL A CA 1
ATOM 1344 C C . VAL A 1 178 ? -3.212 -11.313 -1.724 1.00 91.69 178 VAL A C 1
ATOM 1346 O O . VAL A 1 178 ? -3.382 -10.730 -2.791 1.00 91.69 178 VAL A O 1
ATOM 1349 N N . VAL A 1 179 ? -2.195 -11.027 -0.911 1.00 92.38 179 VAL A N 1
ATOM 1350 C CA . VAL A 1 179 ? -1.181 -10.000 -1.183 1.00 92.38 179 VAL A CA 1
ATOM 1351 C C . VAL A 1 179 ? -0.393 -10.305 -2.455 1.00 92.38 179 VAL A C 1
ATOM 1353 O O . VAL A 1 179 ? -0.158 -9.401 -3.248 1.00 92.38 179 VAL A O 1
ATOM 1356 N N . THR A 1 180 ? -0.024 -11.564 -2.706 1.00 91.44 180 THR A N 1
ATOM 1357 C CA . THR A 1 180 ? 0.727 -11.915 -3.928 1.00 91.44 180 THR A CA 1
ATOM 1358 C C . THR A 1 180 ? -0.053 -11.693 -5.225 1.00 91.44 180 THR A C 1
ATOM 1360 O O . THR A 1 180 ? 0.559 -11.534 -6.278 1.00 91.44 180 THR A O 1
ATOM 1363 N N . LEU A 1 181 ? -1.387 -11.652 -5.155 1.00 91.69 181 LEU A N 1
ATOM 1364 C CA . LEU A 1 181 ? -2.259 -11.386 -6.301 1.00 91.69 181 LEU A CA 1
ATOM 1365 C C . LEU A 1 181 ? -2.401 -9.886 -6.608 1.00 91.69 181 LEU A C 1
ATOM 1367 O O . LEU A 1 181 ? -2.906 -9.532 -7.679 1.00 91.69 181 LEU A O 1
ATOM 1371 N N . VAL A 1 182 ? -1.971 -9.017 -5.686 1.00 91.31 182 VAL A N 1
ATOM 1372 C CA . VAL A 1 182 ? -2.001 -7.564 -5.865 1.00 91.31 182 VAL A CA 1
ATOM 1373 C C . VAL A 1 182 ? -0.937 -7.157 -6.892 1.00 91.31 182 VAL A C 1
ATOM 1375 O O . VAL A 1 182 ? 0.232 -7.545 -6.760 1.00 91.31 182 VAL A O 1
ATOM 1378 N N . PRO A 1 183 ? -1.301 -6.363 -7.917 1.00 88.12 183 PRO A N 1
ATOM 1379 C CA . PRO A 1 183 ? -0.339 -5.806 -8.853 1.00 88.12 183 PRO A CA 1
ATOM 1380 C C . PRO A 1 183 ? 0.529 -4.775 -8.127 1.00 88.12 183 PRO A C 1
ATOM 1382 O O . PRO A 1 183 ? 0.082 -3.670 -7.817 1.00 88.12 183 PRO A O 1
ATOM 1385 N N . CYS A 1 184 ? 1.785 -5.138 -7.868 1.00 87.81 184 CYS A N 1
ATOM 1386 C CA . CYS A 1 184 ? 2.761 -4.239 -7.263 1.00 87.81 184 CYS A CA 1
ATOM 1387 C C . CYS A 1 184 ? 3.076 -3.042 -8.174 1.00 87.81 184 CYS A C 1
ATOM 1389 O O . CYS A 1 184 ? 2.657 -2.983 -9.338 1.00 87.81 184 CYS A O 1
ATOM 1391 N N . ALA A 1 185 ? 3.869 -2.101 -7.664 1.00 80.56 185 ALA A N 1
ATOM 1392 C CA . ALA A 1 185 ? 4.216 -0.871 -8.364 1.00 80.56 185 ALA A CA 1
ATOM 1393 C C . ALA A 1 185 ? 4.753 -1.120 -9.789 1.00 80.56 185 ALA A C 1
ATOM 1395 O O . ALA A 1 185 ? 4.323 -0.465 -10.737 1.00 80.56 185 ALA A O 1
ATOM 1396 N N . ALA A 1 186 ? 5.615 -2.126 -9.969 1.00 80.94 186 ALA A N 1
ATOM 1397 C CA . ALA A 1 186 ? 6.181 -2.475 -11.273 1.00 80.94 186 ALA A CA 1
ATOM 1398 C C . ALA A 1 186 ? 5.119 -2.965 -12.273 1.00 80.94 186 ALA A C 1
ATOM 1400 O O . ALA A 1 186 ? 5.051 -2.474 -13.399 1.00 80.94 186 ALA A O 1
ATOM 1401 N N . VAL A 1 187 ? 4.247 -3.891 -11.855 1.00 87.38 187 VAL A N 1
ATOM 1402 C CA . VAL A 1 187 ? 3.139 -4.379 -12.698 1.00 87.38 187 VAL A CA 1
ATOM 1403 C C . VAL A 1 187 ? 2.207 -3.226 -13.046 1.00 87.38 187 VAL A C 1
ATOM 1405 O O . VAL A 1 187 ? 1.721 -3.136 -14.171 1.00 87.38 187 VAL A O 1
ATOM 1408 N N . THR A 1 188 ? 2.015 -2.304 -12.104 1.00 84.38 188 THR A N 1
ATOM 1409 C CA . THR A 1 188 ? 1.155 -1.147 -12.306 1.00 84.38 188 THR A CA 1
ATOM 1410 C C . THR A 1 188 ? 1.660 -0.204 -13.387 1.00 84.38 188 THR A C 1
ATOM 1412 O O . THR A 1 188 ? 0.886 0.206 -14.253 1.00 84.38 188 THR A O 1
ATOM 1415 N N . VAL A 1 189 ? 2.966 0.066 -13.409 1.00 81.50 189 VAL A N 1
ATOM 1416 C CA . VAL A 1 189 ? 3.598 0.858 -14.474 1.00 81.50 189 VAL A CA 1
ATOM 1417 C C . VAL A 1 189 ? 3.470 0.165 -15.828 1.00 81.50 189 VAL A C 1
ATOM 1419 O O . VAL A 1 189 ? 3.132 0.814 -16.813 1.00 81.50 189 VAL A O 1
ATOM 1422 N N . VAL A 1 190 ? 3.682 -1.151 -15.889 1.00 85.75 190 VAL A N 1
ATOM 1423 C CA . VAL A 1 190 ? 3.590 -1.911 -17.146 1.00 85.75 190 VAL A CA 1
ATOM 1424 C C . VAL A 1 190 ? 2.157 -1.926 -17.683 1.00 85.75 190 VAL A C 1
ATOM 1426 O O . VAL A 1 190 ? 1.947 -1.678 -18.869 1.00 85.75 190 VAL A O 1
ATOM 1429 N N . VAL A 1 191 ? 1.159 -2.166 -16.827 1.00 88.19 191 VAL A N 1
ATOM 1430 C CA . VAL A 1 191 ? -0.255 -2.199 -17.231 1.00 88.19 191 VAL A CA 1
ATOM 1431 C C . VAL A 1 191 ? -0.723 -0.815 -17.676 1.00 88.19 191 VAL A C 1
ATOM 1433 O O . VAL A 1 191 ? -1.279 -0.689 -18.765 1.00 88.19 191 VAL A O 1
ATOM 1436 N N . LEU A 1 192 ? -0.473 0.235 -16.890 1.00 85.12 192 LEU A N 1
ATOM 1437 C CA . LEU A 1 192 ? -0.872 1.595 -17.269 1.00 85.12 192 LEU A CA 1
ATOM 1438 C C . LEU A 1 192 ? -0.088 2.115 -18.478 1.00 85.12 192 LEU A C 1
ATOM 1440 O O . LEU A 1 192 ? -0.670 2.779 -19.330 1.00 85.12 192 LEU A O 1
ATOM 1444 N N . GLY A 1 193 ? 1.201 1.790 -18.580 1.00 84.00 193 GLY A N 1
ATOM 1445 C CA . GLY A 1 193 ? 2.067 2.220 -19.673 1.00 84.00 193 GLY A CA 1
ATOM 1446 C C . GLY A 1 193 ? 1.721 1.543 -20.995 1.00 84.00 193 GLY A C 1
ATOM 1447 O O . GLY A 1 193 ? 1.445 2.225 -21.975 1.00 84.00 193 GLY A O 1
ATOM 1448 N N . LEU A 1 194 ? 1.689 0.208 -21.034 1.00 87.94 194 LEU A N 1
ATOM 1449 C CA . LEU A 1 194 ? 1.427 -0.532 -22.272 1.00 87.94 194 LEU A CA 1
ATOM 1450 C C . LEU A 1 194 ? -0.062 -0.551 -22.617 1.00 87.94 194 LEU A C 1
ATOM 1452 O O . LEU A 1 194 ? -0.453 -0.122 -23.699 1.00 87.94 194 LEU A O 1
ATOM 1456 N N . VAL A 1 195 ? -0.920 -1.026 -21.712 1.00 89.62 195 VAL A N 1
ATOM 1457 C CA . VAL A 1 195 ? -2.355 -1.159 -22.022 1.00 89.62 195 VAL A CA 1
ATOM 1458 C C . VAL A 1 195 ? -2.983 0.220 -22.190 1.00 89.62 195 VAL A C 1
ATOM 1460 O O . VAL A 1 195 ? -3.771 0.426 -23.113 1.00 89.62 195 VAL A O 1
ATOM 1463 N N . GLY A 1 196 ? -2.586 1.183 -21.353 1.00 87.56 196 GLY A N 1
ATOM 1464 C CA . GLY A 1 196 ? -3.049 2.561 -21.469 1.00 87.56 196 GLY A CA 1
ATOM 1465 C C . GLY A 1 196 ? -2.644 3.221 -22.788 1.00 87.56 196 GLY A C 1
ATOM 1466 O O . GLY A 1 196 ? -3.493 3.872 -23.395 1.00 87.56 196 GLY A O 1
ATOM 1467 N N . ALA A 1 197 ? -1.407 3.019 -23.260 1.00 87.12 197 ALA A N 1
ATOM 1468 C CA . ALA A 1 197 ? -0.937 3.617 -24.512 1.00 87.12 197 ALA A CA 1
ATOM 1469 C C . ALA A 1 197 ? -1.483 2.924 -25.773 1.00 87.12 197 ALA A C 1
ATOM 1471 O O . ALA A 1 197 ? -1.816 3.610 -26.736 1.00 87.12 197 ALA A O 1
ATOM 1472 N N . PHE A 1 198 ? -1.580 1.589 -25.786 1.00 90.88 198 PHE A N 1
ATOM 1473 C CA . PHE A 1 198 ? -1.930 0.832 -26.998 1.00 90.88 198 PHE A CA 1
ATOM 1474 C C . PHE A 1 198 ? -3.426 0.527 -27.145 1.00 90.88 198 PHE A C 1
ATOM 1476 O O . PHE A 1 198 ? -3.933 0.499 -28.263 1.00 90.88 198 PHE A O 1
ATOM 1483 N N . VAL A 1 199 ? -4.135 0.272 -26.043 1.00 90.06 199 VAL A N 1
ATOM 1484 C CA . VAL A 1 199 ? -5.549 -0.160 -26.060 1.00 90.06 199 VAL A CA 1
ATOM 1485 C C . VAL A 1 199 ? -6.468 0.928 -25.496 1.00 90.06 199 VAL A C 1
ATOM 1487 O O . VAL A 1 199 ? -7.633 1.036 -25.876 1.00 90.06 199 VAL A O 1
ATOM 1490 N N . GLY A 1 200 ? -5.934 1.765 -24.606 1.00 90.25 200 GLY A N 1
ATOM 1491 C CA . GLY A 1 200 ? -6.621 2.887 -23.982 1.00 90.25 200 GLY A CA 1
ATOM 1492 C C . GLY A 1 200 ? -6.799 2.706 -22.476 1.00 90.25 200 GLY A C 1
ATOM 1493 O O . GLY A 1 200 ? -6.893 1.595 -21.948 1.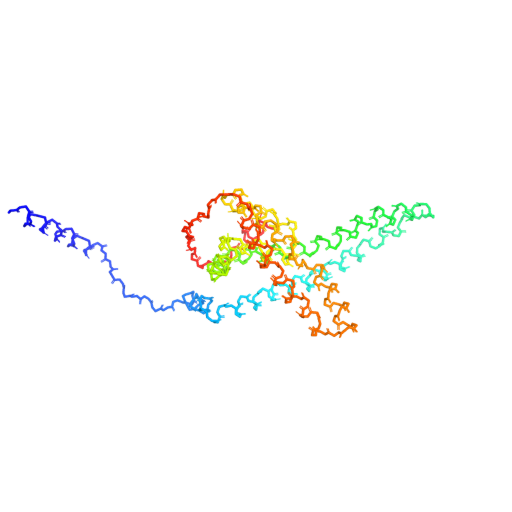00 90.25 200 GLY A O 1
ATOM 1494 N N . ILE A 1 201 ? -6.895 3.832 -21.765 1.00 89.50 201 ILE A N 1
ATOM 1495 C CA . ILE A 1 201 ? -6.950 3.868 -20.295 1.00 89.50 201 ILE A CA 1
ATOM 1496 C C . ILE A 1 201 ? -8.138 3.092 -19.705 1.00 89.50 201 ILE A C 1
ATOM 1498 O O . ILE A 1 201 ? -8.019 2.487 -18.641 1.00 89.50 201 ILE A O 1
ATOM 1502 N N . HIS A 1 202 ? -9.273 3.049 -20.409 1.00 91.56 202 HIS A N 1
ATOM 1503 C CA . HIS A 1 202 ? -10.468 2.327 -19.963 1.00 91.56 202 HIS A CA 1
ATOM 1504 C C . HIS A 1 202 ? -10.217 0.821 -19.823 1.00 91.56 202 HIS A C 1
ATOM 1506 O O . HIS A 1 202 ? -10.710 0.201 -18.883 1.00 91.56 202 HIS A O 1
ATOM 1512 N N . TRP A 1 203 ? -9.406 0.244 -20.712 1.00 90.75 203 TRP A N 1
ATOM 1513 C CA . TRP A 1 203 ? -9.053 -1.173 -20.668 1.00 90.75 203 TRP A CA 1
ATOM 1514 C C . TRP A 1 203 ? -8.071 -1.485 -19.547 1.00 90.75 203 TRP A C 1
ATOM 1516 O O . TRP A 1 203 ? -8.231 -2.498 -18.870 1.00 90.75 203 TRP A O 1
ATOM 1526 N N . ALA A 1 204 ? -7.116 -0.590 -19.286 1.00 88.69 204 ALA A N 1
ATOM 1527 C CA . ALA A 1 204 ? -6.246 -0.716 -18.121 1.00 88.69 204 ALA A CA 1
ATOM 1528 C C . ALA A 1 204 ? -7.079 -0.738 -16.827 1.00 88.69 204 ALA A C 1
ATOM 1530 O O . ALA A 1 204 ? -6.941 -1.656 -16.021 1.00 88.69 204 ALA A O 1
ATOM 1531 N N . LEU A 1 205 ? -8.020 0.200 -16.665 1.00 88.12 205 LEU A N 1
ATOM 1532 C CA . LEU A 1 205 ? -8.927 0.230 -15.510 1.00 88.12 205 LEU A CA 1
ATOM 1533 C C . LEU A 1 205 ? -9.817 -1.020 -15.418 1.00 88.12 205 LEU A C 1
ATOM 1535 O O . LEU A 1 205 ? -10.037 -1.530 -14.319 1.00 88.12 205 LEU A O 1
ATOM 1539 N N . ALA A 1 206 ? -10.292 -1.548 -16.549 1.00 91.81 206 ALA A N 1
ATOM 1540 C CA . ALA A 1 206 ? -11.069 -2.785 -16.577 1.00 91.81 206 ALA A CA 1
ATOM 1541 C C . ALA A 1 206 ? -10.252 -3.996 -16.092 1.00 91.81 206 ALA A C 1
ATOM 1543 O O . ALA A 1 206 ? -10.778 -4.824 -15.347 1.00 91.81 206 ALA A O 1
ATOM 1544 N N . LEU A 1 207 ? -8.963 -4.080 -16.446 1.00 91.81 207 LEU A N 1
ATOM 1545 C CA . LEU A 1 207 ? -8.064 -5.128 -15.951 1.00 91.81 207 LEU A CA 1
ATOM 1546 C C . LEU A 1 207 ? -7.845 -5.032 -14.438 1.00 91.81 207 LEU A C 1
ATOM 1548 O O . LEU A 1 207 ? -7.858 -6.058 -13.762 1.00 91.81 207 LEU A O 1
ATOM 1552 N N . TYR A 1 208 ? -7.703 -3.821 -13.892 1.00 89.69 208 TYR A N 1
ATOM 1553 C CA . TYR A 1 208 ? -7.627 -3.626 -12.440 1.00 89.69 208 TYR A CA 1
ATOM 1554 C C . TYR A 1 208 ? -8.905 -4.043 -11.729 1.00 89.69 208 TYR A C 1
ATOM 1556 O O . TYR A 1 208 ? -8.847 -4.725 -10.707 1.00 89.69 208 TYR A O 1
ATOM 1564 N N . LEU A 1 209 ? -10.061 -3.663 -12.276 1.00 90.94 209 LEU A N 1
ATOM 1565 C CA . LEU A 1 209 ? -11.346 -4.056 -11.715 1.00 90.94 209 LEU A CA 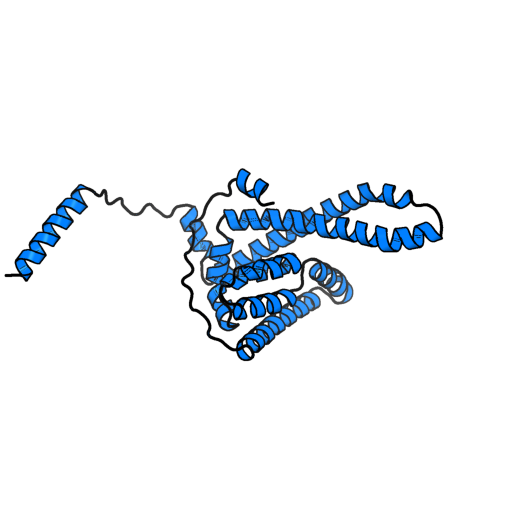1
ATOM 1566 C C . LEU A 1 209 ? -11.504 -5.583 -11.732 1.00 90.94 209 LEU A C 1
ATOM 1568 O O . LEU A 1 209 ? -11.902 -6.172 -10.729 1.00 90.94 209 LEU A O 1
ATOM 1572 N N . LEU A 1 210 ? -11.134 -6.227 -12.842 1.00 94.06 210 LEU A N 1
ATOM 1573 C CA . LEU A 1 210 ? -11.139 -7.682 -12.967 1.00 94.06 210 LEU A CA 1
ATOM 1574 C C . LEU A 1 210 ? -10.186 -8.339 -11.958 1.00 94.06 210 LEU A C 1
ATOM 1576 O O . LEU A 1 210 ? -10.573 -9.295 -11.289 1.00 94.06 210 LEU A O 1
ATOM 1580 N N . ASN A 1 211 ? -8.965 -7.821 -11.813 1.00 92.75 211 ASN A N 1
ATOM 1581 C CA . ASN A 1 211 ? -7.996 -8.321 -10.843 1.00 92.75 211 ASN A CA 1
ATOM 1582 C C . ASN A 1 211 ? -8.526 -8.201 -9.404 1.00 92.75 211 ASN A C 1
ATOM 1584 O O . ASN A 1 211 ? -8.458 -9.174 -8.659 1.00 92.75 211 ASN A O 1
ATOM 1588 N N . LEU A 1 212 ? -9.149 -7.077 -9.041 1.00 90.62 212 LEU A N 1
ATOM 1589 C CA . LEU A 1 212 ? -9.760 -6.888 -7.722 1.00 90.62 212 LEU A CA 1
ATOM 1590 C C . LEU A 1 212 ? -10.885 -7.904 -7.462 1.00 90.62 212 LEU A C 1
ATOM 1592 O O . LEU A 1 212 ? -10.978 -8.462 -6.367 1.00 90.62 212 LEU A O 1
ATOM 1596 N N . VAL A 1 213 ? -11.703 -8.204 -8.475 1.00 92.62 213 VAL A N 1
ATOM 1597 C CA . VAL A 1 213 ? -12.731 -9.255 -8.393 1.00 92.62 213 VAL A CA 1
ATOM 1598 C C . VAL A 1 213 ? -12.099 -10.638 -8.205 1.00 92.62 213 VAL A C 1
ATOM 1600 O O . VAL A 1 213 ? -12.552 -11.404 -7.355 1.00 92.62 213 VAL A O 1
ATOM 1603 N N . ILE A 1 214 ? -11.035 -10.955 -8.947 1.00 93.62 214 ILE A N 1
ATOM 1604 C CA . ILE A 1 214 ? -10.308 -12.226 -8.816 1.00 93.62 214 ILE A CA 1
ATOM 1605 C C . ILE A 1 214 ? -9.714 -12.365 -7.413 1.00 93.62 214 ILE A C 1
ATOM 1607 O O . ILE A 1 214 ? -9.883 -13.412 -6.790 1.00 93.62 214 ILE A O 1
ATOM 1611 N N . ILE A 1 215 ? -9.085 -11.311 -6.889 1.00 92.31 215 ILE A N 1
ATOM 1612 C CA . ILE A 1 215 ? -8.554 -11.267 -5.523 1.00 92.31 215 ILE A CA 1
ATOM 1613 C C . ILE A 1 215 ? -9.660 -11.573 -4.508 1.00 92.31 215 ILE A C 1
ATOM 1615 O O . ILE A 1 215 ? -9.473 -12.413 -3.628 1.00 92.31 215 ILE A O 1
ATOM 1619 N N . PHE A 1 216 ? -10.823 -10.934 -4.651 1.00 90.38 216 PHE A N 1
ATOM 1620 C CA . PHE A 1 216 ? -11.954 -11.140 -3.749 1.00 90.38 216 PHE A CA 1
ATOM 1621 C C . PHE A 1 216 ? -12.456 -12.591 -3.780 1.00 90.38 216 PHE A C 1
ATOM 1623 O O . PHE A 1 216 ? -12.660 -13.209 -2.732 1.00 90.38 216 PHE A O 1
ATOM 1630 N N . ILE A 1 217 ? -12.623 -13.160 -4.978 1.00 92.25 217 ILE A N 1
ATOM 1631 C CA . ILE A 1 217 ? -13.089 -14.541 -5.158 1.00 92.25 217 ILE A CA 1
ATOM 1632 C C . ILE A 1 217 ? -12.062 -15.529 -4.602 1.00 92.25 217 ILE A C 1
ATOM 1634 O O . ILE A 1 217 ? -12.417 -16.393 -3.800 1.00 92.25 217 ILE A O 1
ATOM 1638 N N . LEU A 1 218 ? -10.792 -15.401 -4.991 1.00 91.94 218 LEU A N 1
ATOM 1639 C CA . LEU A 1 218 ? -9.729 -16.310 -4.566 1.00 91.94 218 LEU A CA 1
ATOM 1640 C C . LEU A 1 218 ? -9.450 -16.204 -3.065 1.00 91.94 218 LEU A C 1
ATOM 1642 O O . LEU A 1 218 ? -9.259 -17.234 -2.423 1.00 91.94 218 LEU A O 1
ATOM 1646 N N . GLY A 1 219 ? -9.512 -15.005 -2.481 1.00 89.94 219 GLY A N 1
ATOM 1647 C CA . GLY A 1 219 ? -9.431 -14.813 -1.032 1.00 89.94 219 GLY A CA 1
ATOM 1648 C C . GLY A 1 219 ? -10.567 -15.527 -0.297 1.00 89.94 219 GLY A C 1
ATOM 1649 O O . GLY A 1 219 ? -10.330 -16.249 0.673 1.00 89.94 219 GLY A O 1
ATOM 1650 N N . ARG A 1 220 ? -11.800 -15.430 -0.816 1.00 88.31 220 ARG A N 1
ATOM 1651 C CA . ARG A 1 220 ? -12.961 -16.126 -0.243 1.00 88.31 220 ARG A CA 1
ATOM 1652 C C . ARG A 1 220 ? -12.860 -17.646 -0.372 1.00 88.31 220 ARG A C 1
ATOM 1654 O O . ARG A 1 220 ? -13.238 -18.364 0.557 1.00 88.31 220 ARG A O 1
ATOM 1661 N N . VAL A 1 221 ? -12.367 -18.136 -1.509 1.00 90.00 221 VAL A N 1
ATOM 1662 C CA . VAL A 1 221 ? -12.121 -19.566 -1.742 1.00 90.00 221 VAL A CA 1
ATOM 1663 C C . VAL A 1 221 ? -11.036 -20.073 -0.797 1.00 90.00 221 VAL A C 1
ATOM 1665 O O . VAL A 1 221 ? -11.263 -21.074 -0.123 1.00 90.00 221 VAL A O 1
ATOM 1668 N N . ALA A 1 222 ? -9.917 -19.356 -0.665 1.00 87.94 222 ALA A N 1
ATOM 1669 C CA . ALA A 1 222 ? -8.851 -19.692 0.275 1.00 87.94 222 ALA A CA 1
ATOM 1670 C C . ALA A 1 222 ? -9.385 -19.767 1.712 1.00 87.94 222 ALA A C 1
ATOM 1672 O O . ALA A 1 222 ? -9.145 -20.749 2.412 1.00 87.94 222 ALA A O 1
ATOM 1673 N N . PHE A 1 223 ? -10.216 -18.804 2.122 1.00 85.19 223 PHE A N 1
ATOM 1674 C CA . PHE A 1 223 ? -10.882 -18.880 3.417 1.00 85.19 223 PHE A CA 1
ATOM 1675 C C . PHE A 1 223 ? -11.755 -20.129 3.565 1.00 85.19 223 PHE A C 1
ATOM 1677 O O . PHE A 1 223 ? -11.767 -20.719 4.635 1.00 85.19 223 PHE A O 1
ATOM 1684 N N . LYS A 1 224 ? -12.491 -20.554 2.534 1.00 84.81 224 LYS A N 1
ATOM 1685 C CA . LYS A 1 224 ? -13.368 -21.733 2.627 1.00 84.81 224 LYS A CA 1
ATOM 1686 C C . LYS A 1 224 ? -12.598 -23.060 2.636 1.00 84.81 224 LYS A C 1
ATOM 1688 O O . LYS A 1 224 ? -13.075 -24.022 3.227 1.00 84.81 224 LYS A O 1
ATOM 1693 N N . VAL A 1 225 ? -11.452 -23.117 1.960 1.00 87.12 225 VAL A N 1
ATOM 1694 C CA . VAL A 1 225 ? -10.646 -24.338 1.802 1.00 87.12 225 VAL A CA 1
ATOM 1695 C C . VAL A 1 225 ? -9.752 -24.593 3.016 1.00 87.12 225 VAL A C 1
ATOM 1697 O O . VAL A 1 225 ? -9.569 -25.747 3.396 1.00 87.12 225 VAL A O 1
ATOM 1700 N N . LEU A 1 226 ? -9.198 -23.546 3.636 1.00 81.94 226 LEU A N 1
ATOM 1701 C CA . LEU A 1 226 ? -8.317 -23.728 4.788 1.00 81.94 226 LEU A CA 1
ATOM 1702 C C . LEU A 1 226 ? -9.119 -24.050 6.073 1.00 81.94 226 LEU A C 1
ATOM 1704 O O . LEU A 1 226 ? -10.115 -23.381 6.345 1.00 81.94 226 LEU A O 1
ATOM 1708 N N . PRO A 1 227 ? -8.691 -25.031 6.892 1.00 68.38 227 PRO A N 1
ATOM 1709 C CA . PRO A 1 227 ? -9.338 -25.389 8.162 1.00 68.38 227 PRO A CA 1
ATOM 1710 C C . PRO A 1 227 ? -9.005 -24.416 9.315 1.00 68.38 227 PRO A C 1
ATOM 1712 O O . PRO A 1 227 ? -7.962 -23.768 9.304 1.00 68.38 227 PRO A O 1
ATOM 1715 N N . GLY A 1 228 ? -9.896 -24.285 10.314 1.00 65.81 228 GLY A N 1
ATOM 1716 C CA . GLY A 1 228 ? -9.770 -23.395 11.498 1.00 65.81 228 GLY A CA 1
ATOM 1717 C C . GLY A 1 228 ? -10.997 -22.487 11.753 1.00 65.81 228 GLY A C 1
ATOM 1718 O O . GLY A 1 228 ? -11.988 -22.563 11.024 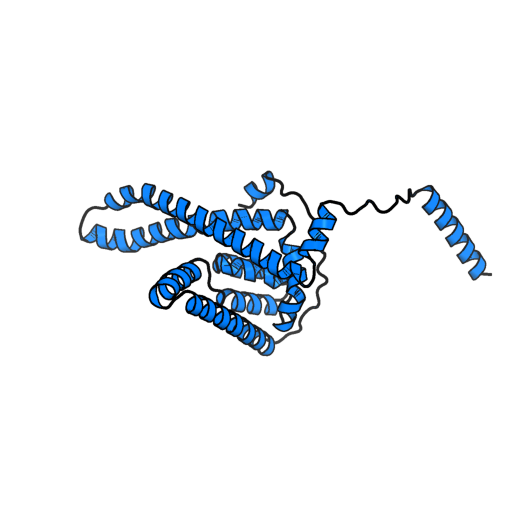1.00 65.81 228 GLY A O 1
ATOM 1719 N N . GLU A 1 229 ? -10.918 -21.581 12.725 1.00 61.50 229 GLU A N 1
ATOM 1720 C CA . GLU A 1 229 ? -11.967 -20.588 13.023 1.00 61.50 229 GLU A CA 1
ATOM 1721 C C . GLU A 1 229 ? -11.430 -19.162 12.845 1.00 61.50 229 GLU A C 1
ATOM 1723 O O . GLU A 1 229 ? -10.249 -18.908 13.077 1.00 61.50 229 GLU A O 1
ATOM 1728 N N . SER A 1 230 ? -12.282 -18.230 12.405 1.00 58.06 230 SER A N 1
ATOM 1729 C CA . SER A 1 230 ? -11.946 -16.803 12.389 1.00 58.06 230 SER A CA 1
ATOM 1730 C C . SER A 1 230 ? -11.999 -16.271 13.817 1.00 58.06 230 SER A C 1
ATOM 1732 O O . SER A 1 230 ? -13.070 -16.299 14.431 1.00 58.06 230 SER A O 1
ATOM 1734 N N . MET A 1 231 ? -10.881 -15.775 14.345 1.00 56.91 231 MET A N 1
ATOM 1735 C CA . MET A 1 231 ? -10.884 -15.155 15.667 1.00 56.91 231 MET A CA 1
ATOM 1736 C C . MET A 1 231 ? -11.425 -13.728 15.546 1.00 56.91 231 MET A C 1
ATOM 1738 O O . MET A 1 231 ? -10.883 -12.901 14.816 1.00 56.91 231 MET A O 1
ATOM 1742 N N . GLY A 1 232 ? -12.520 -13.440 16.251 1.00 53.53 232 GLY A N 1
ATOM 1743 C CA . GLY A 1 232 ? -12.992 -12.070 16.421 1.00 53.53 232 GLY A CA 1
ATOM 1744 C C . GLY A 1 232 ? -12.062 -11.355 17.388 1.00 53.53 232 GLY A C 1
ATOM 1745 O O . GLY A 1 232 ? -12.150 -11.585 18.592 1.00 53.53 232 GLY A O 1
ATOM 1746 N N . LEU A 1 233 ? -11.162 -10.521 16.873 1.00 56.53 233 LEU A N 1
ATOM 1747 C CA . LEU A 1 233 ? -10.264 -9.750 17.717 1.00 56.53 233 LEU A CA 1
ATOM 1748 C C . LEU A 1 233 ? -10.772 -8.321 17.896 1.00 56.53 233 LEU A C 1
ATOM 1750 O O . LEU A 1 233 ? -11.200 -7.655 16.954 1.00 56.53 233 LEU A O 1
ATOM 1754 N N . ILE A 1 234 ? -10.686 -7.827 19.126 1.00 54.16 234 ILE A N 1
ATOM 1755 C CA . ILE A 1 234 ? -11.001 -6.440 19.453 1.00 54.16 234 ILE A CA 1
ATOM 1756 C C . ILE A 1 234 ? -9.779 -5.599 19.079 1.00 54.16 234 ILE A C 1
ATOM 1758 O O . ILE A 1 234 ? -8.740 -5.664 19.734 1.00 54.16 234 ILE A O 1
ATOM 1762 N N . MET A 1 235 ? -9.880 -4.835 17.994 1.00 57.28 235 MET A N 1
ATOM 1763 C CA . MET A 1 235 ? -8.816 -3.925 17.576 1.00 57.28 235 MET A CA 1
ATOM 1764 C C . MET A 1 235 ? -8.841 -2.670 18.458 1.00 57.28 235 MET A C 1
ATOM 1766 O O . MET A 1 235 ? -9.733 -1.834 18.317 1.00 57.28 235 MET A O 1
ATOM 1770 N N . GLU A 1 236 ? -7.875 -2.522 19.370 1.00 54.94 236 GLU A N 1
ATOM 1771 C CA . GLU A 1 236 ? -7.705 -1.268 20.113 1.00 54.94 236 GLU A CA 1
ATOM 1772 C C . GLU A 1 236 ? -7.230 -0.162 19.160 1.00 54.94 236 GLU A C 1
ATOM 1774 O O . GLU A 1 236 ? -6.179 -0.275 18.528 1.00 54.94 236 GLU A O 1
ATOM 1779 N N . MET A 1 237 ? -8.027 0.901 19.010 1.00 51.56 237 MET A N 1
ATOM 1780 C CA . MET A 1 237 ? -7.725 2.004 18.097 1.00 51.56 237 MET A CA 1
ATOM 1781 C C . MET A 1 237 ? -6.824 3.046 18.788 1.00 51.56 237 MET A C 1
ATOM 1783 O O . MET A 1 237 ? -7.266 3.683 19.748 1.00 51.56 237 MET A O 1
ATOM 1787 N N . PRO A 1 238 ? -5.577 3.266 18.323 1.00 55.34 238 PRO A N 1
ATOM 1788 C CA . PRO A 1 238 ? -4.697 4.273 18.904 1.00 55.34 238 PRO A CA 1
ATOM 1789 C C . PRO A 1 238 ? -5.126 5.702 18.506 1.00 55.34 238 PRO A C 1
ATOM 1791 O O . PRO A 1 238 ? -5.612 5.921 17.393 1.00 55.34 238 PRO A O 1
ATOM 1794 N N . PRO A 1 239 ? -4.923 6.710 19.376 1.00 54.59 239 PRO A N 1
ATOM 1795 C CA . PRO A 1 239 ? -5.235 8.104 19.063 1.00 54.59 239 PRO A CA 1
ATOM 1796 C C . PRO A 1 239 ? -4.280 8.687 18.005 1.00 54.59 239 PRO A C 1
ATOM 1798 O O . PRO A 1 239 ? -3.118 8.294 17.917 1.00 54.59 239 PRO A O 1
ATOM 1801 N N . TYR A 1 240 ? -4.748 9.688 17.242 1.00 53.06 240 TYR A N 1
ATOM 1802 C CA . TYR A 1 240 ? -3.921 10.453 16.285 1.00 53.06 240 TYR A CA 1
ATOM 1803 C C . TYR A 1 240 ? -2.703 11.045 17.015 1.00 53.06 240 TYR A C 1
ATOM 1805 O O . TYR A 1 240 ? -2.858 11.772 18.002 1.00 53.06 240 TYR A O 1
ATOM 1813 N N . ARG A 1 241 ? -1.497 10.785 16.507 1.00 57.75 241 ARG A N 1
ATOM 1814 C CA . ARG A 1 241 ? -0.253 11.400 16.988 1.00 57.75 241 ARG A CA 1
ATOM 1815 C C . ARG A 1 241 ? 0.425 12.155 15.852 1.00 57.75 241 ARG A C 1
ATOM 1817 O O . ARG A 1 241 ? 0.207 11.879 14.679 1.00 57.75 241 ARG A O 1
ATOM 1824 N N . LYS A 1 242 ? 1.209 13.175 16.202 1.00 54.56 242 LYS A N 1
ATOM 1825 C CA . LYS A 1 242 ? 2.089 13.836 15.233 1.00 54.56 242 LYS A CA 1
ATOM 1826 C C . LYS A 1 242 ? 3.330 12.952 15.058 1.00 54.56 242 LYS A C 1
ATOM 1828 O O . LYS A 1 242 ? 3.909 12.597 16.088 1.00 54.56 242 LYS A O 1
ATOM 1833 N N . PRO A 1 243 ? 3.743 12.620 13.822 1.00 54.88 243 PRO A N 1
ATOM 1834 C CA . PRO A 1 243 ? 4.911 11.780 13.599 1.00 54.88 243 PRO A CA 1
ATOM 1835 C C . PRO A 1 243 ? 6.166 12.454 14.158 1.00 54.88 243 PRO A C 1
ATOM 1837 O O . PRO A 1 243 ? 6.388 13.653 13.960 1.00 54.88 243 PRO A O 1
ATOM 1840 N N . HIS A 1 244 ? 6.972 11.696 14.902 1.00 57.47 244 HIS A N 1
ATOM 1841 C CA . HIS A 1 244 ? 8.203 12.202 15.499 1.00 57.47 244 HIS A CA 1
ATOM 1842 C C . HIS A 1 244 ? 9.357 11.900 14.542 1.00 57.47 244 HIS A C 1
ATOM 1844 O O . HIS A 1 244 ? 9.710 10.747 14.328 1.00 57.47 244 HIS A O 1
ATOM 1850 N N . VAL A 1 245 ? 9.996 12.941 14.001 1.00 62.31 245 VAL A N 1
ATOM 1851 C CA . VAL A 1 245 ? 11.022 12.820 12.940 1.00 62.31 245 VAL A CA 1
ATOM 1852 C C . VAL A 1 245 ? 12.182 11.877 13.315 1.00 62.31 245 VAL A C 1
ATOM 1854 O O . VAL A 1 245 ? 12.786 11.252 12.454 1.00 62.31 245 VAL A O 1
ATOM 1857 N N . ARG A 1 246 ? 12.478 11.738 14.618 1.00 55.53 246 ARG A N 1
ATOM 1858 C CA . ARG A 1 246 ? 13.515 10.831 15.145 1.00 55.53 246 ARG A CA 1
ATOM 1859 C C . ARG A 1 246 ? 13.143 9.343 15.096 1.00 55.53 246 ARG A C 1
ATOM 1861 O O . ARG A 1 246 ? 14.061 8.532 15.089 1.00 55.53 246 ARG A O 1
ATOM 1868 N N . SER A 1 247 ? 11.855 8.995 15.108 1.00 59.34 247 SER A N 1
ATOM 1869 C CA . SER A 1 247 ? 11.393 7.604 14.974 1.00 59.34 247 SER A CA 1
ATOM 1870 C C . SER A 1 247 ? 11.383 7.184 13.509 1.00 59.34 247 SER A C 1
ATOM 1872 O O . SER A 1 247 ? 11.979 6.166 13.177 1.00 59.34 247 SER A O 1
ATOM 1874 N N . VAL A 1 248 ? 10.861 8.044 12.626 1.00 60.66 248 VAL A N 1
ATOM 1875 C CA . VAL A 1 248 ? 10.878 7.839 11.166 1.00 60.66 248 VAL A CA 1
ATOM 1876 C C . VAL A 1 248 ? 12.294 7.547 10.655 1.00 60.66 248 VAL A C 1
ATOM 1878 O O . VAL A 1 248 ? 12.492 6.598 9.907 1.00 60.66 248 VAL A O 1
ATOM 1881 N N . LEU A 1 249 ? 13.302 8.299 11.115 1.00 58.09 249 LEU A N 1
ATOM 1882 C CA . LEU A 1 249 ? 14.699 8.105 10.695 1.00 58.09 249 LEU A CA 1
ATOM 1883 C C . LEU A 1 249 ? 15.386 6.862 11.292 1.00 58.09 249 LEU A C 1
ATOM 1885 O O . LEU A 1 249 ? 16.491 6.533 10.880 1.00 58.09 249 LEU A O 1
ATOM 1889 N N . LYS A 1 250 ? 14.801 6.250 12.329 1.00 60.06 250 LYS A N 1
ATOM 1890 C CA . LYS A 1 250 ? 15.338 5.046 12.983 1.00 60.06 250 LYS A CA 1
ATOM 1891 C C . LYS A 1 250 ? 14.731 3.758 12.430 1.00 60.06 250 LYS A C 1
ATOM 1893 O O . LYS A 1 250 ? 15.366 2.717 12.557 1.00 60.06 250 LYS A O 1
ATOM 1898 N N . GLU A 1 251 ? 13.507 3.831 11.908 1.00 55.72 251 GLU A N 1
ATOM 1899 C CA . GLU A 1 251 ? 12.784 2.688 11.335 1.00 55.72 251 GLU A CA 1
ATOM 1900 C C . GLU A 1 251 ? 12.870 2.595 9.806 1.00 55.72 251 GLU A C 1
ATOM 1902 O O . GLU A 1 251 ? 12.589 1.530 9.259 1.00 55.72 251 GLU A O 1
ATOM 1907 N N . THR A 1 252 ? 13.259 3.685 9.133 1.00 44.75 252 THR A N 1
ATOM 1908 C CA . THR A 1 252 ? 13.629 3.685 7.705 1.00 44.75 252 THR A CA 1
ATOM 1909 C C . THR A 1 252 ? 15.084 3.265 7.546 1.00 44.75 252 THR A C 1
ATOM 1911 O O . THR A 1 252 ? 15.367 2.476 6.618 1.00 44.75 252 THR A O 1
#

Secondary structure (DSSP, 8-state):
-HHHHHHHHHHHHHHHHHHH---PPPPPPPHHHHHHHHHT-TTTHHHHHHHHHHHHHHHHHHHHHHHHHHHHHHHHHHHTTS-SHHHHHHIIIIIHHHHHHHHHHHHHHHHHHHHHHHHHHTTHHHHHHHHHHHHHHHHTS-GGGHHHHHHHHH-HHHHHHHGGG-SSHHHHHHHHHHHHTS--HHHHHHIIIIIHHHT-HHHHHHHHHHHHHHHHHHHHHHHHHS-S---------PPP----HHHHHHH-

Organism: NCBI:txid412755

Foldseek 3Di:
DVVVVVVVVVVVVVVVVVVPDDPDPPDPQDPQNVVLCQCLPLPNVVVVVVVVLVVLLVVLCVQLVVQLVVLCVVCVVVLVVQDDPVSCVCCCPPVVVVSNCCSNVVSNVVSNLLVLLQCVLQLNLLSQLVSCQVVQVLLVAGSQLVSLLSVLQAPLVVSLVSLVPDPDPLNSVLSNVLSVLHQHSVSLCVLCVVCCVPVRPVVSVVVVVVSVVVSSVVSSVSNVPDDDDRDDDDRDRDGGDRRDVVVSVVSD

pLDDT: mean 78.33, std 11.91, range [44.75, 94.5]

Radius of gyration: 25.47 Å; chains: 1; bounding box: 67×47×84 Å